Protein AF-A0AAE1W644-F1 (afdb_monomer)

Nearest PDB structures (foldseek):
  6y2q-assembly1_B  TM=5.732E-01  e=1.829E-01  Escherichia coli K-12
  7aex-assembly1_A-2  TM=5.906E-01  e=7.779E-01  Escherichia coli K-12
  6y2s-assembly1_B  TM=5.584E-01  e=8.734E-01  Escherichia coli K-12
  1vz2-assembly1_A  TM=6.081E-01  e=1.651E+00  Sus scrofa
  4i8o-assembly1_A  TM=3.427E-01  e=1.651E+00  Escherichia coli K-12

Secondary structure (DSSP, 8-state):
-TTTTTGGG-HHHHHHHHTHHHH-HHHHTTS--TT--HHHHHHHHHHHHHTT--TT--HHHHHHHHHHHHHHHHHHHHHHHHHHHH-----SS--HHHHHHHHHB-HHHHHHHHHHHHHHHHSEEEEEEEETTEEEEEEE-TT-S--EEEEEETTTTEEEETT-HHHHHSS--HHHHHHHHHTT--S--GGG--GGGBTTTTGGGSSS------------------------------

InterPro domains:
  IPR006564 Zinc finger, PMZ-type [SM00575] (159-186)
  IPR007527 Zinc finger, SWIM-type [PF04434] (152-184)
  IPR007527 Zinc finger, SWIM-type [PS50966] (146-184)
  IPR031052 FHY3/FAR1 family [PTHR31669] (1-216)

Organism: NCBI:txid2727404

Foldseek 3Di:
DCVVVVVPPPPVVVVCVVCCCVQPVLNVLLAADQPDDPVNVVVVVVVLLVVQDDPPDDPVSSVVSVVVSVVVVVVVVVVQLVCQVPDQADQPDDALALVQLSQWFRNVVSVVQSVQQVQLVQKDKDFPQDDPQWTWIWIGTHPDPDIKIWIAHPVVRDIDISVSCCSHNLHDGSNSSNVCVVVVNRYDPPVSRDLCGTSCVCVVVVPPDDDDDDDDDDDDDDDDDDDDDDDDDDDDDD

Structure (mmCIF, N/CA/C/O backbone):
data_AF-A0AAE1W644-F1
#
_entry.id   AF-A0AAE1W644-F1
#
loop_
_atom_site.group_PDB
_atom_site.id
_atom_site.type_symbol
_atom_site.label_atom_id
_atom_site.label_alt_id
_atom_site.label_comp_id
_atom_site.label_asym_id
_atom_site.label_entity_id
_atom_site.label_seq_id
_atom_site.pdbx_PDB_ins_code
_atom_site.Cartn_x
_atom_site.Cartn_y
_atom_site.Cartn_z
_atom_site.occupancy
_atom_site.B_iso_or_equiv
_atom_site.auth_seq_id
_atom_site.auth_comp_id
_atom_site.auth_asym_id
_atom_site.auth_atom_id
_atom_site.pdbx_PDB_model_num
ATOM 1 N N . MET A 1 1 ? -11.459 23.497 -13.809 1.00 77.50 1 MET A N 1
ATOM 2 C CA . MET A 1 1 ? -10.187 24.130 -14.228 1.00 77.50 1 MET A CA 1
ATOM 3 C C . MET A 1 1 ? -10.448 25.039 -15.416 1.00 77.50 1 MET A C 1
ATOM 5 O O . MET A 1 1 ? -10.428 26.235 -15.200 1.00 77.50 1 MET A O 1
ATOM 9 N N . LEU A 1 2 ? -10.781 24.510 -16.598 1.00 84.19 2 LEU A N 1
ATOM 10 C CA . LEU A 1 2 ? -11.099 25.342 -17.769 1.00 84.19 2 LEU A CA 1
ATOM 11 C C . LEU A 1 2 ? -12.253 26.321 -17.505 1.00 84.19 2 LEU A C 1
ATOM 13 O O . LEU A 1 2 ? -12.120 27.498 -17.793 1.00 84.19 2 LEU A O 1
ATOM 17 N N . ASP A 1 3 ? -13.323 25.856 -16.861 1.00 84.81 3 ASP A N 1
ATOM 18 C CA . ASP A 1 3 ? -14.485 26.687 -16.506 1.00 84.81 3 ASP A CA 1
ATOM 19 C C . ASP A 1 3 ? -14.157 27.717 -15.424 1.00 84.81 3 ASP A C 1
ATOM 21 O O . ASP A 1 3 ? -14.553 28.867 -15.516 1.00 84.81 3 ASP A O 1
ATOM 25 N N . LYS A 1 4 ? -13.380 27.307 -14.416 1.00 85.69 4 LYS A N 1
ATOM 26 C CA . LYS A 1 4 ? -13.009 28.150 -13.269 1.00 85.69 4 LYS A CA 1
ATOM 27 C C . LYS A 1 4 ? -12.117 29.333 -13.668 1.00 85.69 4 LYS A C 1
ATOM 29 O O . LYS A 1 4 ? -12.112 30.337 -12.971 1.00 85.69 4 LYS A O 1
ATOM 34 N N . TYR A 1 5 ? -11.331 29.173 -14.730 1.00 87.56 5 TYR A N 1
ATOM 35 C CA . TYR A 1 5 ? -10.387 30.183 -15.213 1.00 87.56 5 TYR A CA 1
ATOM 36 C C . TYR A 1 5 ? -10.771 30.738 -16.592 1.00 87.56 5 TYR A C 1
ATOM 38 O O . TYR A 1 5 ? -9.966 31.431 -17.198 1.00 87.56 5 TYR A O 1
ATOM 46 N N . GLU A 1 6 ? -11.961 30.403 -17.103 1.00 85.75 6 GLU A N 1
ATOM 47 C CA . GLU A 1 6 ? -12.474 30.865 -18.404 1.00 85.75 6 GLU A CA 1
ATOM 48 C C . GLU A 1 6 ? -11.551 30.556 -19.605 1.00 85.75 6 GLU A C 1
ATOM 50 O O . GLU A 1 6 ? -11.587 31.207 -20.643 1.00 85.75 6 GLU A O 1
ATOM 55 N N . LEU A 1 7 ? -10.754 29.486 -19.514 1.00 85.81 7 LEU A N 1
ATOM 56 C CA . LEU A 1 7 ? -9.741 29.104 -20.514 1.00 85.81 7 LEU A CA 1
ATOM 57 C C . LEU A 1 7 ? -10.294 28.217 -21.644 1.00 85.81 7 LEU A C 1
ATOM 59 O O . LEU A 1 7 ? -9.537 27.508 -22.307 1.00 85.81 7 LEU A O 1
ATOM 63 N N . LYS A 1 8 ? -11.616 28.212 -21.857 1.00 79.94 8 LYS A N 1
ATOM 64 C CA . LYS A 1 8 ? -12.286 27.337 -22.840 1.00 79.94 8 LYS A CA 1
ATOM 65 C C . LYS A 1 8 ? -11.948 27.677 -24.294 1.00 79.94 8 LYS A C 1
ATOM 67 O O . LYS A 1 8 ? -12.095 26.821 -25.153 1.00 79.94 8 LYS A O 1
ATOM 72 N N . THR A 1 9 ? -11.492 28.897 -24.566 1.00 85.69 9 THR A N 1
ATOM 73 C CA . THR A 1 9 ? -11.121 29.370 -25.911 1.00 85.69 9 THR A CA 1
ATOM 74 C C . THR A 1 9 ? -9.735 28.910 -26.359 1.00 85.69 9 THR A C 1
ATOM 76 O O . THR A 1 9 ? -9.401 29.022 -27.535 1.00 85.69 9 THR A O 1
ATOM 79 N N . ASN A 1 10 ? -8.910 28.382 -25.450 1.00 89.25 10 ASN A N 1
ATOM 80 C CA . ASN A 1 10 ? -7.583 27.888 -25.791 1.00 89.25 10 ASN A CA 1
ATOM 81 C C . ASN A 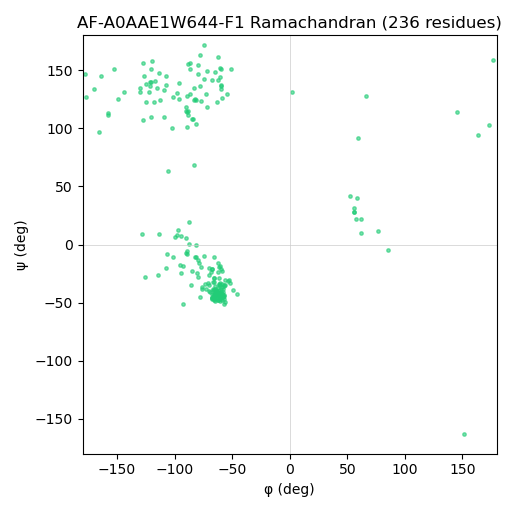1 10 ? -7.649 26.404 -26.187 1.00 89.25 10 ASN A C 1
ATOM 83 O O . ASN A 1 10 ? -7.685 25.521 -25.326 1.00 89.25 10 ASN A O 1
ATOM 87 N N . GLU A 1 11 ? -7.615 26.130 -27.494 1.00 88.88 11 GLU A N 1
ATOM 88 C CA . GLU A 1 11 ? -7.700 24.765 -28.036 1.00 88.88 11 GLU A CA 1
ATOM 89 C C . GLU A 1 11 ? -6.614 23.822 -27.495 1.00 88.88 11 GLU A C 1
ATOM 91 O O . GLU A 1 11 ? -6.859 22.629 -27.295 1.00 88.88 11 GLU A O 1
ATOM 96 N N . TRP A 1 12 ? -5.402 24.329 -27.239 1.00 89.00 12 TRP A N 1
ATOM 97 C CA . TRP A 1 12 ? -4.309 23.515 -26.708 1.00 89.00 12 TRP A CA 1
ATOM 98 C C . TRP A 1 12 ? -4.598 23.064 -25.273 1.00 89.00 12 TRP A C 1
ATOM 100 O O . TRP A 1 12 ? -4.469 21.876 -24.963 1.00 89.00 12 TRP A O 1
ATOM 110 N N . LEU A 1 13 ? -5.053 23.979 -24.411 1.00 87.69 13 LEU A N 1
ATOM 111 C CA . LEU A 1 13 ? -5.455 23.653 -23.040 1.00 87.69 13 LEU A CA 1
ATOM 112 C C . LEU A 1 13 ? -6.661 22.716 -23.016 1.00 87.69 13 LEU A C 1
ATOM 114 O O . LEU A 1 13 ? -6.691 21.781 -22.214 1.00 87.69 13 LEU A O 1
ATOM 118 N N . GLU A 1 14 ? -7.625 22.918 -23.911 1.00 88.25 14 GLU A N 1
ATOM 119 C CA . GLU A 1 14 ? -8.779 22.034 -24.040 1.00 88.25 14 GLU A CA 1
ATOM 120 C C . GLU A 1 14 ? -8.351 20.609 -24.430 1.00 88.25 14 GLU A C 1
ATOM 122 O O . GLU A 1 14 ? -8.742 19.638 -23.774 1.00 88.25 14 GLU A O 1
ATOM 127 N N . ARG A 1 15 ? -7.480 20.464 -25.441 1.00 87.81 15 ARG A N 1
ATOM 128 C CA . ARG A 1 15 ? -6.908 19.167 -25.848 1.00 87.81 15 ARG A CA 1
ATOM 129 C C . ARG A 1 15 ? -6.108 18.514 -24.720 1.00 87.81 15 ARG A C 1
ATOM 131 O O . ARG A 1 15 ? -6.307 17.332 -24.437 1.00 87.81 15 ARG A O 1
ATOM 138 N N . MET A 1 16 ? -5.248 19.267 -24.036 1.00 86.38 16 MET A N 1
ATOM 139 C CA . MET A 1 16 ? -4.467 18.758 -22.902 1.00 86.38 16 MET A CA 1
ATOM 140 C C . MET A 1 16 ? -5.361 18.293 -21.749 1.00 86.38 16 MET A C 1
ATOM 142 O O . MET A 1 16 ? -5.119 17.233 -21.165 1.00 86.38 16 MET A O 1
ATOM 146 N N . PHE A 1 17 ? -6.426 19.040 -21.450 1.00 86.56 17 PHE A N 1
ATOM 147 C CA . PHE A 1 17 ? -7.394 18.692 -20.412 1.00 86.56 17 PHE A CA 1
ATOM 148 C C . PHE A 1 17 ? -8.254 17.477 -20.789 1.00 86.56 17 PHE A C 1
ATOM 150 O O . PHE A 1 17 ? -8.560 16.656 -19.921 1.00 86.56 17 PHE A O 1
ATOM 157 N N . LYS A 1 18 ? -8.601 17.300 -22.072 1.00 87.25 18 LYS A N 1
ATOM 158 C CA . LYS A 1 18 ? -9.247 16.073 -22.577 1.00 87.25 18 LYS A CA 1
ATOM 159 C C . LYS A 1 18 ? -8.367 14.840 -22.355 1.00 87.25 18 LYS A C 1
ATOM 161 O O . LYS A 1 18 ? -8.876 13.779 -22.018 1.00 87.25 18 LYS A O 1
ATOM 166 N N . LEU A 1 19 ? -7.045 14.986 -22.457 1.00 85.69 19 LEU A N 1
ATOM 167 C CA . LEU A 1 19 ? -6.078 13.901 -22.256 1.00 85.69 19 LEU A CA 1
ATOM 168 C C . LEU A 1 19 ? -5.590 13.742 -20.806 1.00 85.69 19 LEU A C 1
ATOM 170 O O . LEU A 1 19 ? -4.707 12.920 -20.568 1.00 85.69 19 LEU A O 1
ATOM 174 N N . LYS A 1 20 ? -6.144 14.486 -19.836 1.00 85.69 20 LYS A N 1
ATOM 175 C CA . LYS A 1 20 ? -5.659 14.525 -18.440 1.00 85.69 20 LYS A CA 1
ATOM 176 C C . LYS A 1 20 ? -5.502 13.157 -17.782 1.00 85.69 20 LYS A C 1
ATOM 178 O O . LYS A 1 20 ? -4.573 12.961 -17.010 1.00 85.69 20 LYS A O 1
ATOM 183 N N . GLU A 1 21 ? -6.349 12.194 -18.127 1.00 80.88 21 GLU A N 1
ATOM 184 C CA . GLU A 1 21 ? -6.296 10.838 -17.571 1.00 80.88 21 GLU A CA 1
ATOM 185 C C . GLU A 1 21 ? -5.054 10.054 -18.012 1.00 80.88 21 GLU A C 1
ATOM 187 O O . GLU A 1 21 ? -4.606 9.159 -17.302 1.00 80.88 21 GLU A O 1
ATOM 192 N N . LYS A 1 22 ? -4.451 10.421 -19.151 1.00 78.25 22 LYS A N 1
ATOM 193 C CA . LYS A 1 22 ? -3.254 9.757 -19.684 1.00 78.25 22 LYS A CA 1
ATOM 194 C C . LYS A 1 22 ? -1.958 10.219 -19.019 1.00 78.25 22 LYS A C 1
ATOM 196 O O . LYS A 1 22 ? -0.975 9.486 -19.059 1.00 78.25 22 LYS A O 1
ATOM 201 N N . TRP A 1 23 ? -1.926 11.424 -18.447 1.00 75.75 23 TRP A N 1
ATOM 202 C CA . TRP A 1 23 ? -0.688 12.031 -17.938 1.00 75.75 23 TRP A CA 1
ATOM 203 C C . TRP A 1 23 ? -0.753 12.469 -16.471 1.00 75.75 23 TRP A C 1
ATOM 205 O O . TRP A 1 23 ? 0.274 12.462 -15.796 1.00 75.75 23 TRP A O 1
ATOM 215 N N . ALA A 1 24 ? -1.927 12.812 -15.932 1.00 78.25 24 ALA A N 1
ATOM 216 C CA . ALA A 1 24 ? -2.058 13.204 -14.533 1.00 78.25 24 ALA A CA 1
ATOM 217 C C . ALA A 1 24 ? -2.342 11.990 -13.637 1.00 78.25 24 ALA A C 1
ATOM 219 O O . ALA A 1 24 ? -3.419 11.394 -13.671 1.00 78.25 24 ALA A O 1
ATOM 220 N N . LEU A 1 25 ? -1.386 11.684 -12.752 1.00 74.50 25 LEU A N 1
ATOM 221 C CA . LEU A 1 25 ? -1.438 10.537 -11.835 1.00 74.50 25 LEU A CA 1
ATOM 222 C C . LEU A 1 25 ? -2.714 10.471 -10.987 1.00 74.50 25 LEU A C 1
ATOM 224 O O . LEU A 1 25 ? -3.162 9.374 -10.675 1.00 74.50 25 LEU A O 1
ATOM 228 N N . VAL A 1 26 ? -3.309 11.616 -10.628 1.00 76.00 26 VAL A N 1
ATOM 229 C CA . VAL A 1 26 ? -4.537 11.687 -9.812 1.00 76.00 26 VAL A CA 1
ATOM 230 C C . VAL A 1 26 ? -5.685 10.891 -10.442 1.00 76.00 26 VAL A C 1
ATOM 232 O O . VAL A 1 26 ? -6.438 10.247 -9.717 1.00 76.00 26 VAL A O 1
ATOM 235 N N . TYR A 1 27 ? -5.774 10.871 -11.773 1.00 77.94 27 TYR A N 1
ATOM 236 C CA . TYR A 1 27 ? -6.798 10.117 -12.496 1.00 77.94 27 TYR A CA 1
ATOM 237 C C . TYR A 1 27 ? -6.407 8.646 -12.721 1.00 77.94 27 TYR A C 1
ATOM 239 O O . TYR A 1 27 ? -7.275 7.791 -12.844 1.00 77.94 27 TYR A O 1
ATOM 247 N N . GLY A 1 28 ? -5.109 8.325 -12.701 1.00 77.44 28 GLY A N 1
ATOM 248 C CA . GLY A 1 28 ? -4.600 6.961 -12.884 1.00 77.44 28 GLY A CA 1
ATOM 249 C C . GLY A 1 28 ? -4.641 6.080 -11.630 1.00 77.44 28 GLY A C 1
ATOM 250 O O . GLY A 1 28 ? -4.453 4.870 -11.738 1.00 77.44 28 GLY A O 1
ATOM 251 N N . ARG A 1 29 ? -4.906 6.638 -10.438 1.00 82.38 29 ARG A N 1
ATOM 252 C CA . ARG A 1 29 ? -4.847 5.882 -9.167 1.00 82.38 29 ARG A CA 1
ATOM 253 C C . ARG A 1 29 ? -5.888 4.769 -9.019 1.00 82.38 29 ARG A C 1
ATOM 255 O O . ARG A 1 29 ? -5.796 3.975 -8.093 1.00 82.38 29 ARG A O 1
ATOM 262 N N . GLN A 1 30 ? -6.870 4.703 -9.911 1.00 83.69 30 GLN A N 1
ATOM 263 C CA . GLN A 1 30 ? -7.841 3.607 -9.945 1.00 83.69 30 GLN A CA 1
ATOM 264 C C . GLN A 1 30 ? -7.274 2.337 -10.599 1.00 83.69 30 GLN A C 1
ATOM 266 O O . GLN A 1 30 ? -7.836 1.259 -10.434 1.00 83.69 30 GLN A O 1
ATOM 271 N N . SER A 1 31 ? -6.161 2.454 -11.330 1.00 84.25 31 SER A N 1
ATOM 272 C CA . SER A 1 31 ? -5.487 1.331 -11.978 1.00 84.25 31 SER A CA 1
ATOM 273 C C . SER A 1 31 ? -4.345 0.805 -11.119 1.00 84.25 31 SER A C 1
ATOM 275 O O . SER A 1 31 ? -3.567 1.577 -10.560 1.00 84.25 31 SER A O 1
ATOM 277 N N . PHE A 1 32 ? -4.203 -0.518 -11.061 1.00 86.94 32 PHE A N 1
ATOM 278 C CA . PHE A 1 32 ? -3.099 -1.155 -10.352 1.00 86.94 32 PHE A CA 1
ATOM 279 C C . PHE A 1 32 ? -1.773 -0.966 -11.102 1.00 86.94 32 PHE A C 1
ATOM 281 O O . PHE A 1 32 ? -1.595 -1.480 -12.206 1.00 86.94 32 PHE A O 1
ATOM 288 N N . CYS A 1 33 ? -0.818 -0.299 -10.455 1.00 82.31 33 CYS A N 1
ATOM 289 C CA . CYS A 1 33 ? 0.520 -0.009 -10.975 1.00 82.31 33 CYS A CA 1
ATOM 290 C C . CYS A 1 33 ? 1.650 -0.416 -10.015 1.00 82.31 33 CYS A C 1
ATOM 292 O O . CYS A 1 33 ? 2.803 -0.081 -10.271 1.00 82.31 33 CYS A O 1
ATOM 294 N N . ALA A 1 34 ? 1.357 -1.138 -8.925 1.00 85.12 34 ALA A N 1
ATOM 295 C CA . ALA A 1 34 ? 2.350 -1.543 -7.920 1.00 85.12 34 ALA A CA 1
ATOM 296 C C . ALA A 1 34 ? 3.190 -0.364 -7.384 1.00 85.12 34 ALA A C 1
ATOM 298 O O . ALA A 1 34 ? 4.405 -0.467 -7.243 1.00 85.12 34 ALA A O 1
ATOM 299 N N . ASP A 1 35 ? 2.524 0.767 -7.137 1.00 81.50 35 ASP A N 1
ATOM 300 C CA . ASP A 1 35 ? 3.125 2.035 -6.695 1.00 81.50 35 ASP A CA 1
ATOM 301 C C . ASP A 1 35 ? 4.131 2.662 -7.687 1.00 81.50 35 ASP A C 1
ATOM 303 O O . ASP A 1 35 ? 4.797 3.644 -7.371 1.00 81.50 35 ASP A O 1
ATOM 307 N N . MET A 1 36 ? 4.227 2.140 -8.917 1.00 76.81 36 MET A N 1
ATOM 308 C CA . MET A 1 36 ? 5.061 2.725 -9.967 1.00 76.81 36 MET A CA 1
ATOM 309 C C . MET A 1 36 ? 4.336 3.888 -10.642 1.00 76.81 36 MET A C 1
ATOM 311 O O . MET A 1 36 ? 3.258 3.722 -11.216 1.00 76.81 36 MET A O 1
ATOM 315 N N . THR A 1 37 ? 4.963 5.063 -10.649 1.00 67.38 37 THR A N 1
ATOM 316 C CA . THR A 1 37 ? 4.525 6.178 -11.501 1.00 67.38 37 THR A CA 1
ATOM 317 C C . THR A 1 37 ? 5.007 5.991 -12.947 1.00 67.38 37 THR A C 1
ATOM 319 O O . THR A 1 37 ? 5.989 5.288 -13.210 1.00 67.38 37 THR A O 1
ATOM 322 N N . THR A 1 38 ? 4.295 6.588 -13.910 1.00 64.81 38 THR A N 1
ATOM 323 C CA . THR A 1 38 ? 4.503 6.365 -15.355 1.00 64.81 38 THR A CA 1
ATOM 324 C C . THR A 1 38 ? 5.929 6.680 -15.822 1.00 64.81 38 THR A C 1
ATOM 326 O O . THR A 1 38 ? 6.458 5.945 -16.652 1.00 64.81 38 THR A O 1
ATOM 329 N N . THR A 1 39 ? 6.586 7.700 -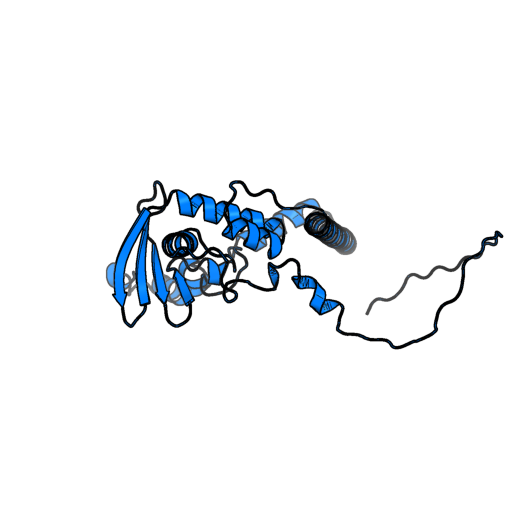15.261 1.00 66.75 39 THR A N 1
ATOM 330 C CA . THR A 1 39 ? 7.967 8.084 -15.617 1.00 66.75 39 THR A CA 1
ATOM 331 C C . THR A 1 39 ? 9.027 7.306 -14.834 1.00 66.75 39 THR A C 1
ATOM 333 O O . THR A 1 39 ? 10.053 6.919 -15.398 1.00 66.75 39 THR A O 1
ATOM 336 N N . GLN A 1 40 ? 8.756 6.970 -13.569 1.00 64.69 40 GLN A N 1
ATOM 337 C CA . GLN A 1 40 ? 9.690 6.242 -12.703 1.00 64.69 40 GLN A CA 1
ATOM 338 C C . GLN A 1 40 ? 10.052 4.862 -13.264 1.00 64.69 40 GLN A C 1
ATOM 340 O O . GLN A 1 40 ? 11.188 4.410 -13.113 1.00 64.69 40 GLN A O 1
ATOM 345 N N . ARG A 1 41 ? 9.120 4.194 -13.958 1.00 67.12 41 ARG A N 1
ATOM 346 C CA . ARG A 1 41 ? 9.383 2.893 -14.586 1.00 67.12 41 ARG A CA 1
ATOM 347 C C . ARG A 1 41 ? 10.429 2.992 -15.702 1.00 67.12 41 ARG A C 1
ATOM 349 O O . ARG A 1 41 ? 11.362 2.188 -15.720 1.00 67.12 41 ARG A O 1
ATOM 356 N N . SER A 1 42 ? 10.293 3.954 -16.618 1.00 73.38 42 SER A N 1
ATOM 357 C CA . SER A 1 42 ? 11.269 4.156 -17.697 1.00 73.38 42 SER A CA 1
ATOM 358 C C . SER A 1 42 ? 12.591 4.699 -17.170 1.00 73.38 42 SER A C 1
ATOM 360 O O . SER A 1 42 ? 13.641 4.239 -17.596 1.00 73.38 42 SER A O 1
ATOM 362 N N . GLU A 1 43 ? 12.567 5.618 -16.206 1.00 78.94 43 GLU A N 1
ATOM 363 C CA . GLU A 1 43 ? 13.781 6.192 -15.617 1.00 78.94 43 GLU A CA 1
ATOM 364 C C . GLU A 1 43 ? 14.594 5.148 -14.850 1.00 78.94 43 GLU A C 1
ATOM 366 O O . GLU A 1 43 ? 15.799 5.031 -15.068 1.00 78.94 43 GLU A O 1
ATOM 371 N N . SER A 1 44 ? 13.938 4.338 -14.012 1.00 79.69 44 SER A N 1
ATOM 372 C CA . SER A 1 44 ? 14.582 3.251 -13.269 1.00 79.69 44 SER A CA 1
ATOM 373 C C . SER A 1 44 ? 15.164 2.198 -14.210 1.00 79.69 44 SER A C 1
ATOM 375 O O . SER A 1 44 ? 16.320 1.799 -14.054 1.00 79.69 44 SER A O 1
ATOM 377 N N . MET A 1 45 ? 14.398 1.779 -15.223 1.00 77.38 45 MET A N 1
ATOM 378 C CA . MET A 1 45 ? 14.880 0.790 -16.185 1.00 77.38 45 MET A CA 1
ATOM 379 C C . MET A 1 45 ? 16.039 1.338 -17.019 1.00 77.38 45 MET A C 1
ATOM 381 O O . MET A 1 45 ? 17.045 0.654 -17.182 1.00 77.38 45 MET A O 1
ATOM 385 N N . ASN A 1 46 ? 15.946 2.587 -17.477 1.00 82.00 46 ASN A N 1
ATOM 386 C CA . ASN A 1 46 ? 17.015 3.239 -18.227 1.00 82.00 46 ASN A CA 1
ATOM 387 C C . ASN A 1 46 ? 18.277 3.414 -17.378 1.00 82.00 46 ASN A C 1
ATOM 389 O O . ASN A 1 46 ? 19.376 3.200 -17.877 1.00 82.00 46 ASN A O 1
ATOM 393 N N . SER A 1 47 ? 18.139 3.764 -16.097 1.00 84.75 47 SER A N 1
ATOM 394 C CA . SER A 1 47 ? 19.252 3.831 -15.140 1.00 84.75 47 SER A CA 1
ATOM 395 C C . SER A 1 47 ? 19.984 2.490 -15.039 1.00 84.75 47 SER A C 1
ATOM 397 O O . SER A 1 47 ? 21.211 2.439 -15.139 1.00 84.75 47 SER A O 1
ATOM 399 N N . VAL A 1 48 ? 19.234 1.393 -14.913 1.00 84.25 48 VAL A N 1
ATOM 400 C CA . VAL A 1 48 ? 19.809 0.048 -14.827 1.00 84.25 48 VAL A CA 1
ATOM 401 C C . VAL A 1 48 ? 20.461 -0.334 -16.154 1.00 84.25 48 VAL A C 1
ATOM 403 O O . VAL A 1 48 ? 21.609 -0.760 -16.152 1.00 84.25 48 VAL A O 1
ATOM 406 N N . LEU A 1 49 ? 19.783 -0.121 -17.285 1.00 84.94 49 LEU A N 1
ATOM 407 C CA . LEU A 1 49 ? 20.302 -0.438 -18.620 1.00 84.94 49 LEU A CA 1
ATOM 408 C C . LEU A 1 49 ? 21.602 0.310 -18.935 1.00 84.94 49 LEU A C 1
ATOM 410 O O . LEU A 1 49 ? 22.542 -0.297 -19.442 1.00 84.94 49 LEU A O 1
ATOM 414 N N . LYS A 1 50 ? 21.703 1.593 -18.566 1.00 86.38 50 LYS A N 1
ATOM 415 C CA . LYS A 1 50 ? 22.912 2.413 -18.763 1.00 86.38 50 LYS A CA 1
ATOM 416 C C . LYS A 1 50 ? 24.156 1.860 -18.056 1.00 86.38 50 LYS A C 1
ATOM 418 O O . LYS A 1 50 ? 25.264 2.197 -18.452 1.00 86.38 50 LYS A O 1
ATOM 423 N N . ARG A 1 51 ? 24.005 1.006 -17.034 1.00 86.56 51 ARG A N 1
ATOM 424 C CA . ARG A 1 51 ? 25.139 0.334 -16.368 1.00 86.56 51 ARG A CA 1
ATOM 425 C C . ARG A 1 51 ? 25.708 -0.836 -17.175 1.00 86.56 51 ARG A C 1
ATOM 427 O O . ARG A 1 51 ? 26.819 -1.272 -16.897 1.00 86.56 51 ARG A O 1
ATOM 434 N N . TYR A 1 52 ? 24.941 -1.368 -18.125 1.00 82.62 52 TYR A N 1
ATOM 435 C CA . TYR A 1 52 ? 25.286 -2.568 -18.895 1.00 82.62 52 TYR A CA 1
ATOM 436 C C . TYR A 1 52 ? 25.499 -2.261 -20.378 1.00 82.62 52 TYR A C 1
ATOM 438 O O . TYR A 1 52 ? 26.247 -2.969 -21.045 1.00 82.62 52 TYR A O 1
ATOM 446 N N . VAL A 1 53 ? 24.866 -1.207 -20.891 1.00 85.12 53 VAL A N 1
ATOM 447 C CA . VAL A 1 53 ? 24.864 -0.855 -22.309 1.00 85.12 53 VAL A CA 1
ATOM 448 C C . VAL A 1 53 ? 25.566 0.483 -22.529 1.00 85.12 53 VAL A C 1
ATOM 450 O O . VAL A 1 53 ? 25.306 1.458 -21.829 1.00 85.12 53 VAL A O 1
ATOM 453 N N . SER A 1 54 ? 26.427 0.528 -23.544 1.00 85.62 54 SER A N 1
ATOM 454 C CA . SER A 1 54 ? 27.113 1.723 -24.029 1.00 85.62 54 SER A CA 1
ATOM 455 C C . SER A 1 54 ? 26.755 1.966 -25.491 1.00 85.62 54 SER A C 1
ATOM 457 O O . SER A 1 54 ? 26.540 1.017 -26.241 1.00 85.62 54 SER A O 1
ATOM 459 N N . TYR A 1 55 ? 26.768 3.230 -25.922 1.00 83.44 55 TYR A N 1
ATOM 460 C CA . TYR A 1 55 ? 26.587 3.598 -27.333 1.00 83.44 55 TYR A CA 1
ATOM 461 C C . TYR A 1 55 ? 27.690 3.036 -28.246 1.00 83.44 55 TYR A C 1
ATOM 463 O O . TYR A 1 55 ? 27.538 3.027 -29.461 1.00 83.44 55 TYR A O 1
ATOM 471 N N . LYS A 1 56 ? 28.808 2.584 -27.661 1.00 85.56 56 LYS A N 1
ATOM 472 C CA . LYS A 1 56 ? 29.929 1.960 -28.375 1.00 85.56 56 LYS A CA 1
ATOM 473 C C . LYS A 1 56 ? 29.708 0.473 -28.675 1.00 85.56 56 LYS A C 1
ATOM 475 O O . LYS A 1 56 ? 30.512 -0.109 -29.393 1.00 85.56 56 LYS A O 1
ATOM 480 N N . HIS A 1 57 ? 28.681 -0.153 -28.097 1.00 87.44 57 HIS A N 1
ATOM 481 C CA . HIS A 1 57 ? 28.400 -1.568 -28.326 1.00 87.44 57 HIS A CA 1
ATOM 482 C C . HIS A 1 57 ? 27.721 -1.772 -29.679 1.00 87.44 57 HIS A C 1
ATOM 484 O O . HIS A 1 57 ? 26.779 -1.057 -30.022 1.00 87.44 57 HIS A O 1
ATOM 490 N N . ASN A 1 58 ? 28.161 -2.784 -30.425 1.00 91.25 58 ASN A N 1
ATOM 491 C CA . ASN A 1 58 ? 27.394 -3.270 -31.569 1.00 91.25 58 ASN A CA 1
ATOM 492 C C . ASN A 1 58 ? 26.171 -4.083 -31.101 1.00 91.25 58 ASN A C 1
ATOM 494 O O . ASN A 1 58 ? 26.022 -4.398 -29.917 1.00 91.25 58 ASN A O 1
ATOM 498 N N . LEU A 1 59 ? 25.287 -4.435 -32.036 1.00 90.00 59 LEU A N 1
ATOM 499 C CA . LEU A 1 59 ? 24.029 -5.110 -31.710 1.00 90.00 59 LEU A CA 1
ATOM 500 C C . LEU A 1 59 ? 24.235 -6.462 -31.001 1.00 90.00 59 LEU A C 1
ATOM 502 O O . LEU A 1 59 ? 23.506 -6.779 -30.065 1.00 90.00 59 LEU A O 1
ATOM 506 N N . LEU A 1 60 ? 25.250 -7.236 -31.389 1.00 91.50 60 LEU A N 1
ATOM 507 C CA . LEU A 1 60 ? 25.546 -8.524 -30.755 1.00 91.50 60 LEU A CA 1
ATOM 508 C C . LEU A 1 60 ? 26.026 -8.339 -29.305 1.00 91.50 60 LEU A C 1
ATOM 510 O O . LEU A 1 60 ? 25.548 -9.007 -28.391 1.00 91.50 60 LEU A O 1
ATOM 514 N N . GLN A 1 61 ? 26.928 -7.382 -29.077 1.00 89.94 61 GLN A N 1
ATOM 515 C CA . GLN A 1 61 ? 27.400 -7.019 -27.737 1.00 89.94 61 GLN A CA 1
ATOM 516 C C . GLN A 1 61 ? 26.261 -6.494 -26.856 1.00 89.94 61 GLN A C 1
ATOM 518 O O . GLN A 1 61 ? 26.216 -6.797 -25.664 1.00 89.94 61 GLN A O 1
ATOM 523 N N . PHE A 1 62 ? 25.323 -5.737 -27.435 1.00 90.44 62 PHE A N 1
ATOM 524 C CA . PHE A 1 62 ? 24.120 -5.299 -26.733 1.00 90.44 62 PHE A CA 1
ATOM 525 C C . PHE A 1 62 ? 23.328 -6.490 -26.187 1.00 90.44 62 PHE A C 1
ATOM 527 O O . PHE A 1 62 ? 23.035 -6.499 -24.992 1.00 90.44 62 PHE A O 1
ATOM 534 N N . PHE A 1 63 ? 23.030 -7.496 -27.017 1.00 91.62 63 PHE A N 1
ATOM 535 C CA . PHE A 1 63 ? 22.267 -8.668 -26.578 1.00 91.62 63 PHE A CA 1
ATOM 536 C C . PHE A 1 63 ? 22.986 -9.442 -25.471 1.00 91.62 63 PHE A C 1
ATOM 538 O O . PHE A 1 63 ? 22.379 -9.707 -24.440 1.00 91.62 63 PHE A O 1
ATOM 545 N N . HIS A 1 64 ? 24.298 -9.668 -25.589 1.00 91.50 64 HIS A N 1
ATOM 546 C CA . HIS A 1 64 ? 25.066 -10.309 -24.515 1.00 91.50 64 HIS A CA 1
ATOM 547 C C . HIS A 1 64 ? 25.006 -9.544 -23.182 1.00 91.50 64 HIS A C 1
ATOM 549 O O . HIS A 1 64 ? 24.862 -10.139 -22.112 1.00 91.50 64 HIS A O 1
ATOM 555 N N . HIS A 1 65 ? 25.112 -8.213 -23.214 1.00 90.25 65 HIS A N 1
ATOM 556 C CA . HIS A 1 65 ? 25.003 -7.400 -22.001 1.00 90.25 65 HIS A CA 1
ATOM 557 C C . HIS A 1 65 ? 23.579 -7.346 -21.446 1.00 90.25 65 HIS A C 1
ATOM 559 O O . HIS A 1 65 ? 23.407 -7.267 -20.225 1.00 90.25 65 HIS A O 1
ATOM 565 N N . PHE A 1 66 ? 22.581 -7.389 -22.325 1.00 89.12 66 PHE A N 1
ATOM 566 C CA . PHE A 1 66 ? 21.178 -7.441 -21.953 1.00 89.12 66 PHE A CA 1
ATOM 567 C C . PHE A 1 66 ? 20.831 -8.771 -21.276 1.00 89.12 66 PHE A C 1
ATOM 569 O O . PHE A 1 66 ? 20.258 -8.749 -20.190 1.00 89.12 66 PHE A O 1
ATOM 576 N N . ASP A 1 67 ? 21.262 -9.906 -21.828 1.00 91.38 67 ASP A N 1
ATOM 577 C CA . ASP A 1 67 ? 21.066 -11.228 -21.220 1.00 91.38 67 ASP A CA 1
ATOM 578 C C . ASP A 1 67 ? 21.696 -11.293 -19.827 1.00 91.38 67 ASP A C 1
ATOM 580 O O . ASP A 1 67 ? 21.033 -11.653 -18.853 1.00 91.38 67 ASP A O 1
ATOM 584 N N . ARG A 1 68 ? 22.931 -10.791 -19.683 1.00 90.81 68 ARG A N 1
ATOM 585 C CA . ARG A 1 68 ? 23.593 -10.678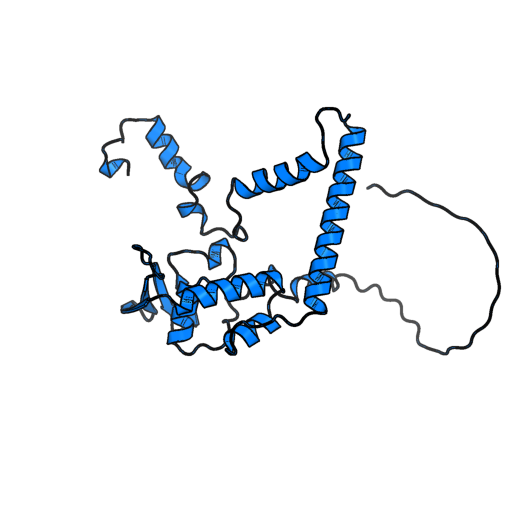 -18.374 1.00 90.81 68 ARG A CA 1
ATOM 586 C C . ARG A 1 68 ? 22.792 -9.834 -17.376 1.00 90.81 68 ARG A C 1
ATOM 588 O O . ARG A 1 68 ? 22.760 -10.145 -16.187 1.00 90.81 68 ARG A O 1
ATOM 595 N N . LEU A 1 69 ? 22.158 -8.751 -17.830 1.00 90.88 69 LEU A N 1
ATOM 596 C CA . LEU A 1 69 ? 21.280 -7.929 -16.993 1.00 90.88 69 LEU A CA 1
ATOM 597 C C . LEU A 1 69 ? 20.023 -8.699 -16.566 1.00 90.88 69 LEU A C 1
ATOM 599 O O . LEU A 1 69 ? 19.588 -8.559 -15.420 1.00 90.88 69 LEU A O 1
ATOM 603 N N . ILE A 1 70 ? 19.439 -9.502 -17.457 1.00 90.31 70 ILE A N 1
ATOM 604 C CA . ILE A 1 70 ? 18.279 -10.342 -17.143 1.00 90.31 70 ILE A CA 1
ATOM 605 C C . ILE A 1 70 ? 18.650 -11.416 -16.118 1.00 90.31 70 ILE A C 1
ATOM 607 O O . ILE A 1 70 ? 17.914 -11.600 -15.144 1.00 90.31 70 ILE A O 1
ATOM 611 N N . ASP A 1 71 ? 19.794 -12.073 -16.278 1.00 92.94 71 ASP A N 1
ATOM 612 C CA . ASP A 1 71 ? 20.255 -13.102 -15.346 1.00 92.94 71 ASP A CA 1
ATOM 613 C C . ASP A 1 71 ? 20.576 -12.527 -13.966 1.00 92.94 71 ASP A C 1
ATOM 615 O O . ASP A 1 71 ? 20.113 -13.063 -12.958 1.00 92.94 71 ASP A O 1
ATOM 619 N N . GLU A 1 72 ? 21.236 -11.368 -13.899 1.00 91.44 72 GLU A N 1
ATOM 620 C CA . GLU A 1 72 ? 21.447 -10.658 -12.634 1.00 91.44 72 GLU A CA 1
ATOM 621 C C . GLU A 1 72 ? 20.107 -10.318 -11.957 1.00 91.44 72 GLU A C 1
ATOM 623 O O . GLU A 1 72 ? 19.930 -10.521 -10.756 1.00 91.44 72 GLU A O 1
ATOM 628 N N . ARG A 1 73 ? 19.104 -9.853 -12.716 1.00 89.25 73 ARG A N 1
ATOM 629 C CA . ARG A 1 73 ? 17.760 -9.575 -12.177 1.00 89.25 73 ARG A CA 1
ATOM 630 C C . ARG A 1 73 ? 17.085 -10.832 -11.631 1.00 89.25 73 ARG A C 1
ATOM 632 O O . ARG A 1 73 ? 16.467 -10.770 -10.564 1.00 89.25 73 ARG A O 1
ATOM 639 N N . ARG A 1 74 ? 17.183 -11.956 -12.345 1.00 91.44 74 ARG A N 1
ATOM 640 C CA . ARG A 1 74 ? 16.654 -13.255 -11.899 1.00 91.44 74 ARG A CA 1
ATOM 641 C C . ARG A 1 74 ? 17.354 -13.717 -10.624 1.00 91.44 74 ARG A C 1
ATOM 643 O O . ARG A 1 74 ? 16.672 -14.127 -9.686 1.00 91.44 74 ARG A O 1
ATOM 650 N N . TYR A 1 75 ? 18.674 -13.574 -10.557 1.00 91.44 75 TYR A N 1
ATOM 651 C CA . TYR A 1 75 ? 19.470 -13.909 -9.382 1.00 91.44 75 TYR A CA 1
ATOM 652 C C . TYR A 1 75 ? 19.091 -13.058 -8.161 1.00 91.44 75 TYR A C 1
ATOM 654 O O . TYR A 1 75 ? 18.812 -13.601 -7.092 1.00 91.44 75 TYR A O 1
ATOM 662 N N . GLN A 1 76 ? 18.973 -11.734 -8.314 1.00 89.94 76 GLN A N 1
ATOM 663 C CA . GLN A 1 76 ? 18.543 -10.852 -7.221 1.00 89.94 76 GLN A CA 1
ATOM 664 C C . GLN A 1 76 ? 17.130 -11.184 -6.731 1.00 89.94 76 GLN A C 1
ATOM 666 O O . GLN A 1 76 ? 16.878 -11.199 -5.525 1.00 89.94 76 GLN A O 1
ATOM 671 N N . LYS A 1 77 ? 16.216 -11.512 -7.652 1.00 86.19 77 LYS A N 1
ATOM 672 C CA . LYS A 1 77 ? 14.876 -11.985 -7.298 1.00 86.19 77 LYS A CA 1
ATOM 673 C C . LYS A 1 77 ? 14.938 -13.276 -6.479 1.00 86.19 77 LYS A C 1
ATOM 675 O O . LYS A 1 77 ? 14.313 -13.341 -5.425 1.00 86.19 77 LYS A O 1
ATOM 680 N N . LEU A 1 78 ? 15.710 -14.268 -6.927 1.00 87.44 78 LEU A N 1
ATOM 681 C CA . LEU A 1 78 ? 15.893 -15.529 -6.205 1.00 87.44 78 LEU A CA 1
ATOM 682 C C . LEU A 1 78 ? 16.447 -15.289 -4.795 1.00 87.44 78 LEU A C 1
ATOM 684 O O . LEU A 1 78 ? 15.923 -15.831 -3.826 1.00 87.44 78 LEU A O 1
ATOM 688 N N . LYS A 1 79 ? 17.453 -14.419 -4.663 1.00 89.75 79 LYS A N 1
ATOM 689 C CA . LYS A 1 79 ? 18.020 -14.028 -3.368 1.00 89.75 79 LYS A CA 1
ATOM 690 C C . LYS A 1 79 ? 16.971 -13.398 -2.446 1.00 89.75 79 LYS A C 1
ATOM 692 O O . LYS A 1 79 ? 16.919 -13.737 -1.265 1.00 89.75 79 LYS A O 1
ATOM 697 N N . ALA A 1 80 ? 16.124 -12.506 -2.960 1.00 86.56 80 ALA A N 1
ATOM 698 C CA . ALA A 1 80 ? 15.041 -11.892 -2.188 1.00 86.56 80 ALA A CA 1
ATOM 699 C C . ALA A 1 80 ? 13.968 -12.913 -1.756 1.00 86.56 80 ALA A C 1
ATOM 701 O O . ALA A 1 80 ? 13.487 -12.873 -0.618 1.00 86.56 80 ALA A O 1
ATOM 702 N N . ASP A 1 81 ? 13.634 -13.863 -2.632 1.00 84.62 81 ASP A N 1
ATOM 703 C CA . ASP A 1 81 ? 12.694 -14.943 -2.326 1.00 84.62 81 ASP A CA 1
ATOM 704 C C . ASP A 1 81 ? 13.245 -15.860 -1.221 1.00 84.62 81 ASP A C 1
ATOM 706 O O . ASP A 1 81 ? 12.546 -16.129 -0.244 1.00 84.62 81 ASP A O 1
ATOM 710 N N . LEU A 1 82 ? 14.521 -16.259 -1.310 1.00 84.50 82 LEU A N 1
ATOM 711 C CA . LEU A 1 82 ? 15.192 -17.047 -0.271 1.00 84.50 82 LEU A CA 1
ATOM 712 C C . LEU A 1 82 ? 15.182 -16.323 1.079 1.00 84.50 82 LEU A C 1
ATOM 714 O O . LEU A 1 82 ? 14.825 -16.916 2.096 1.00 84.50 82 LEU A O 1
ATOM 718 N N . ARG A 1 83 ? 15.489 -15.020 1.100 1.00 85.19 83 ARG A N 1
ATOM 719 C CA . ARG A 1 83 ? 15.385 -14.214 2.328 1.00 85.19 83 ARG A CA 1
ATOM 720 C C . ARG A 1 83 ? 13.971 -14.234 2.903 1.00 85.19 83 ARG A C 1
ATOM 722 O O . ARG A 1 83 ? 13.808 -14.372 4.105 1.00 85.19 83 ARG A O 1
ATOM 729 N N . THR A 1 84 ? 12.948 -14.151 2.060 1.00 82.62 84 THR A N 1
ATOM 730 C CA . THR A 1 84 ? 11.547 -14.208 2.507 1.00 82.62 84 THR A CA 1
ATOM 731 C C . THR A 1 84 ? 11.171 -15.572 3.104 1.00 82.62 84 THR A C 1
ATOM 733 O O . THR A 1 84 ? 10.340 -15.627 4.011 1.00 82.62 84 THR A O 1
ATOM 736 N N . CYS A 1 85 ? 11.761 -16.666 2.613 1.00 79.56 85 CYS A N 1
ATOM 737 C CA . CYS A 1 85 ? 11.537 -18.017 3.137 1.00 79.56 85 CYS A CA 1
ATOM 738 C C . CYS A 1 85 ? 12.265 -18.277 4.460 1.00 79.56 85 CYS A C 1
ATOM 740 O O . CYS A 1 85 ? 11.712 -18.944 5.330 1.00 79.56 85 CYS A O 1
ATOM 742 N N . HIS A 1 86 ? 13.490 -17.767 4.604 1.00 77.06 86 HIS A N 1
ATOM 743 C CA . HIS A 1 86 ? 14.369 -18.091 5.731 1.00 77.06 86 HIS A CA 1
ATOM 744 C C . HIS A 1 86 ? 14.416 -17.019 6.825 1.00 77.06 86 HIS A C 1
ATOM 746 O O . HIS A 1 86 ? 14.970 -17.265 7.892 1.00 77.06 86 HIS A O 1
ATOM 752 N N . SER A 1 87 ? 13.868 -15.827 6.585 1.00 82.56 87 SER A N 1
ATOM 753 C CA . SER A 1 87 ? 13.823 -14.748 7.573 1.00 82.56 87 SER A CA 1
ATOM 754 C C . SER A 1 87 ? 12.403 -14.513 8.075 1.00 82.56 87 SER A C 1
ATOM 756 O O . SER A 1 87 ? 11.458 -14.365 7.297 1.00 82.56 87 SER A O 1
ATOM 758 N N . THR A 1 88 ? 12.268 -14.403 9.392 1.00 77.94 88 THR A N 1
ATOM 759 C CA . THR A 1 88 ? 11.055 -13.879 10.018 1.00 77.94 88 THR A CA 1
ATOM 760 C C . THR A 1 88 ? 11.140 -12.352 10.015 1.00 77.94 88 THR A C 1
ATOM 762 O O . THR A 1 88 ? 12.132 -11.816 10.514 1.00 77.94 88 THR A O 1
ATOM 765 N N . PRO A 1 89 ? 10.152 -11.632 9.452 1.00 84.19 89 PRO A N 1
ATOM 766 C CA . PRO A 1 89 ? 10.151 -10.177 9.493 1.00 84.19 89 PRO A CA 1
ATOM 767 C C . PRO A 1 89 ? 10.147 -9.666 10.937 1.00 84.19 89 PRO A C 1
ATOM 769 O O . PRO A 1 89 ? 9.424 -10.195 11.783 1.00 84.19 89 PRO A O 1
ATOM 772 N N . VAL A 1 90 ? 10.945 -8.636 11.216 1.00 85.88 90 VAL A N 1
ATOM 773 C CA . VAL A 1 90 ? 11.015 -8.026 12.548 1.00 85.88 90 VAL A CA 1
ATOM 774 C C . VAL A 1 90 ? 9.961 -6.930 12.627 1.00 85.88 90 VAL A C 1
ATOM 776 O O . VAL A 1 90 ? 10.063 -5.900 11.963 1.00 85.88 90 VAL A O 1
ATOM 779 N N . ALA A 1 91 ? 8.934 -7.157 13.443 1.00 86.44 91 ALA A N 1
ATOM 780 C CA . ALA A 1 91 ? 7.933 -6.141 13.719 1.00 86.44 91 ALA A CA 1
ATOM 781 C C . ALA A 1 91 ? 8.525 -5.056 14.627 1.00 86.44 91 ALA A C 1
ATOM 783 O O . ALA A 1 91 ? 9.084 -5.340 15.682 1.00 86.44 91 ALA A O 1
ATOM 784 N N . SER A 1 92 ? 8.353 -3.803 14.223 1.00 85.12 92 SER A N 1
ATOM 785 C CA . SER A 1 92 ? 8.798 -2.621 14.965 1.00 85.12 92 SER A CA 1
ATOM 786 C C . SER A 1 92 ? 8.035 -2.400 16.275 1.00 85.12 92 SER A C 1
ATOM 788 O O . SER A 1 92 ? 8.546 -1.733 17.168 1.00 85.12 92 SER A O 1
ATOM 790 N N . PHE A 1 93 ? 6.833 -2.965 16.410 1.00 86.81 93 PHE A N 1
ATOM 791 C CA . PHE A 1 93 ? 6.067 -3.000 17.654 1.00 86.81 93 PHE A CA 1
ATOM 792 C C . PHE A 1 93 ? 5.134 -4.228 17.686 1.00 86.81 93 PHE A C 1
ATOM 794 O O . PHE A 1 93 ? 4.708 -4.708 16.629 1.00 86.81 93 PHE A O 1
ATOM 801 N N . PRO A 1 94 ? 4.811 -4.773 18.875 1.00 87.06 94 PRO A N 1
ATOM 802 C CA . PRO A 1 94 ? 4.127 -6.059 19.010 1.00 87.06 94 PRO A CA 1
ATOM 803 C C . PRO A 1 94 ? 2.601 -5.935 18.855 1.00 87.06 94 PRO A C 1
ATOM 805 O O . PRO A 1 94 ? 1.856 -6.138 19.808 1.00 87.06 94 PRO A O 1
ATOM 808 N N . VAL A 1 95 ? 2.118 -5.625 17.648 1.00 92.50 95 VAL A N 1
ATOM 809 C CA . VAL A 1 95 ? 0.673 -5.591 17.341 1.00 92.50 95 VAL A CA 1
ATOM 810 C C . VAL A 1 95 ? 0.232 -6.758 16.466 1.00 92.50 95 VAL A C 1
ATOM 812 O O . VAL A 1 95 ? 0.939 -7.189 15.553 1.00 92.50 95 VAL A O 1
ATOM 815 N N . GLU A 1 96 ? -0.987 -7.237 16.708 1.00 94.62 96 GLU A N 1
ATOM 816 C CA . GLU A 1 96 ? -1.563 -8.406 16.031 1.00 94.62 96 GLU A CA 1
ATOM 817 C C . GLU A 1 96 ? -1.652 -8.246 14.507 1.00 94.62 96 GLU A C 1
ATOM 819 O O . GLU A 1 96 ? -1.357 -9.183 13.764 1.00 94.62 96 GLU A O 1
ATOM 824 N N . ILE A 1 97 ? -1.948 -7.039 14.015 1.00 95.62 97 ILE A N 1
ATOM 825 C CA . ILE A 1 97 ? -2.039 -6.804 12.569 1.00 95.62 97 ILE A CA 1
ATOM 826 C C . ILE A 1 97 ? -0.683 -6.941 11.867 1.00 95.62 97 ILE A C 1
ATOM 828 O O . ILE A 1 97 ? -0.637 -7.421 10.734 1.00 95.62 97 ILE A O 1
ATOM 832 N N . LEU A 1 98 ? 0.427 -6.604 12.539 1.00 95.44 98 LEU A N 1
ATOM 833 C CA . LEU A 1 98 ? 1.775 -6.848 12.016 1.00 95.44 98 LEU A CA 1
ATOM 834 C C . LEU A 1 98 ? 2.125 -8.333 12.056 1.00 95.44 98 LEU A C 1
ATOM 836 O O . LEU A 1 98 ? 2.709 -8.830 11.097 1.00 95.44 98 LEU A O 1
ATOM 840 N N . LYS A 1 99 ? 1.720 -9.066 13.103 1.00 94.12 99 LYS A N 1
ATOM 841 C CA . LYS A 1 99 ? 1.885 -10.530 13.140 1.00 94.12 99 LYS A CA 1
ATOM 842 C C . LYS A 1 99 ? 1.163 -11.192 11.965 1.00 94.12 99 LYS A C 1
ATOM 844 O O . LYS A 1 99 ? 1.733 -12.051 11.292 1.00 94.12 99 LYS A O 1
ATOM 849 N N . HIS A 1 100 ? -0.060 -10.749 11.670 1.00 95.50 100 HIS A N 1
ATOM 850 C CA . HIS A 1 100 ? -0.806 -11.219 10.505 1.00 95.50 100 HIS A CA 1
ATOM 851 C C . HIS A 1 100 ? -0.139 -10.812 9.182 1.00 95.50 100 HIS A C 1
ATOM 853 O O . HIS A 1 100 ? 0.021 -11.639 8.289 1.00 95.50 100 HIS A O 1
ATOM 859 N N . ALA A 1 101 ? 0.315 -9.562 9.050 1.00 95.50 101 ALA A N 1
ATOM 860 C CA . ALA A 1 101 ? 1.033 -9.108 7.859 1.00 95.50 101 ALA A CA 1
ATOM 861 C C . ALA A 1 101 ? 2.306 -9.936 7.602 1.00 95.50 101 ALA A C 1
ATOM 863 O O . ALA A 1 101 ? 2.558 -10.340 6.468 1.00 95.50 101 ALA A O 1
ATOM 864 N N . ALA A 1 102 ? 3.074 -10.243 8.652 1.00 93.69 102 ALA A N 1
ATOM 865 C CA . ALA A 1 102 ? 4.314 -11.013 8.576 1.00 93.69 102 ALA A CA 1
ATOM 866 C C . ALA A 1 102 ? 4.098 -12.470 8.138 1.00 93.69 102 ALA A C 1
ATOM 868 O O . ALA A 1 102 ? 4.988 -13.066 7.522 1.00 93.69 102 ALA A O 1
ATOM 869 N N . SER A 1 103 ? 2.935 -13.060 8.437 1.00 92.75 103 SER A N 1
ATOM 870 C CA . SER A 1 103 ? 2.600 -14.420 7.998 1.00 92.75 103 SER A CA 1
ATOM 871 C C . SER A 1 103 ? 2.126 -14.469 6.540 1.00 92.75 103 SER A C 1
ATOM 873 O O . SER A 1 103 ? 2.358 -15.467 5.854 1.00 92.75 103 SER A O 1
ATOM 875 N N . VAL A 1 104 ? 1.528 -13.384 6.040 1.00 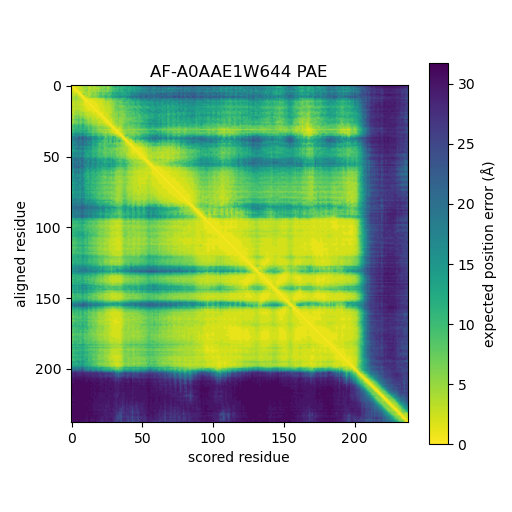93.75 104 VAL A N 1
ATOM 876 C CA . VAL A 1 104 ? 0.930 -13.306 4.699 1.00 93.75 104 VAL A CA 1
ATOM 877 C C . VAL A 1 104 ? 1.906 -12.782 3.639 1.00 93.75 104 VAL A C 1
ATOM 879 O O . VAL A 1 104 ? 2.042 -13.391 2.570 1.00 93.75 104 VAL A O 1
ATOM 882 N N . TYR A 1 105 ? 2.561 -11.650 3.897 1.00 94.00 105 TYR A N 1
ATOM 883 C CA . TYR A 1 105 ? 3.302 -10.887 2.890 1.00 94.00 105 TYR A CA 1
ATOM 884 C C . TYR A 1 105 ? 4.748 -11.342 2.698 1.00 94.00 105 TYR A C 1
ATOM 886 O O . TYR A 1 105 ? 5.362 -11.922 3.593 1.00 94.00 105 TYR A O 1
ATOM 894 N N . THR A 1 106 ? 5.307 -11.064 1.515 1.00 92.88 106 THR A N 1
ATOM 895 C CA . THR A 1 106 ? 6.763 -11.133 1.311 1.00 92.88 106 THR A CA 1
ATOM 896 C C . THR A 1 106 ? 7.483 -10.120 2.203 1.00 92.88 106 THR A C 1
ATOM 898 O O . THR A 1 106 ? 6.867 -9.161 2.670 1.00 92.88 106 THR A O 1
ATOM 901 N N . LEU A 1 107 ? 8.788 -10.306 2.434 1.00 91.69 107 LEU A N 1
ATOM 902 C CA . LEU A 1 107 ? 9.551 -9.420 3.320 1.00 91.69 107 LEU A CA 1
ATOM 903 C C . LEU A 1 107 ? 9.486 -7.953 2.857 1.00 91.69 107 LEU A C 1
ATOM 905 O O . LEU A 1 107 ? 9.222 -7.066 3.657 1.00 91.69 107 LEU A O 1
ATOM 909 N N . GLU A 1 108 ? 9.640 -7.708 1.554 1.00 90.75 108 GLU A N 1
ATOM 910 C CA . GLU A 1 108 ? 9.577 -6.359 0.973 1.00 90.75 108 GLU A CA 1
ATOM 911 C C . GLU A 1 108 ? 8.213 -5.688 1.190 1.00 90.75 108 GLU A C 1
ATOM 913 O O . GLU A 1 108 ? 8.143 -4.516 1.552 1.00 90.75 108 GLU A O 1
ATOM 918 N N . VAL A 1 109 ? 7.115 -6.427 1.002 1.00 94.25 109 VAL A N 1
ATOM 919 C CA . VAL A 1 109 ? 5.768 -5.869 1.187 1.00 94.25 109 VAL A CA 1
ATOM 920 C C . VAL A 1 109 ? 5.444 -5.686 2.667 1.00 94.25 109 VAL A C 1
ATOM 922 O O . VAL A 1 109 ? 4.764 -4.726 3.026 1.00 94.25 109 VAL A O 1
ATOM 925 N N . PHE A 1 110 ? 5.938 -6.572 3.532 1.00 94.94 110 PHE A N 1
ATOM 926 C CA . PHE A 1 110 ? 5.808 -6.405 4.974 1.00 94.94 110 PHE A CA 1
ATOM 927 C C . PHE A 1 110 ? 6.429 -5.084 5.443 1.00 94.94 110 PHE A C 1
ATOM 929 O O . PHE A 1 110 ? 5.773 -4.355 6.183 1.00 94.94 110 PHE A O 1
ATOM 936 N N . GLU A 1 111 ? 7.629 -4.734 4.972 1.00 94.00 111 GLU A N 1
ATOM 937 C CA . GLU A 1 111 ? 8.264 -3.457 5.331 1.00 94.00 111 GLU A CA 1
ATOM 938 C C . GLU A 1 111 ? 7.440 -2.251 4.856 1.00 94.00 111 GLU A C 1
ATOM 940 O O . GLU A 1 111 ? 7.195 -1.323 5.627 1.00 94.00 111 GLU A O 1
ATOM 945 N N . LEU A 1 112 ? 6.905 -2.294 3.628 1.00 95.12 112 LEU A N 1
ATOM 946 C CA . LEU A 1 112 ? 6.000 -1.247 3.133 1.00 95.12 112 LEU A CA 1
ATOM 947 C C . LEU A 1 112 ? 4.741 -1.116 4.000 1.00 95.12 112 LEU A C 1
ATOM 949 O O . LEU A 1 112 ? 4.302 -0.007 4.308 1.00 95.12 112 LEU A O 1
ATOM 953 N N . PHE A 1 113 ? 4.148 -2.243 4.394 1.00 96.50 113 PHE A N 1
ATOM 954 C CA . PHE A 1 113 ? 2.973 -2.266 5.260 1.00 96.50 113 PHE A CA 1
ATOM 955 C C . PHE A 1 113 ? 3.288 -1.705 6.651 1.00 96.50 113 PHE A C 1
ATOM 957 O O . PHE A 1 113 ? 2.513 -0.918 7.195 1.00 96.50 113 PHE A O 1
ATOM 964 N N . GLN A 1 114 ? 4.438 -2.074 7.213 1.00 95.56 114 GLN A N 1
ATOM 965 C CA . GLN A 1 114 ? 4.928 -1.574 8.492 1.00 95.56 114 GLN A CA 1
ATOM 966 C C . GLN A 1 114 ? 5.121 -0.051 8.472 1.00 95.56 114 GLN A C 1
ATOM 968 O O . GLN A 1 114 ? 4.693 0.636 9.402 1.00 95.56 114 GLN A O 1
ATOM 973 N N . ASP A 1 115 ? 5.691 0.492 7.398 1.00 95.19 115 ASP A N 1
ATOM 974 C CA . ASP A 1 115 ? 5.840 1.936 7.216 1.00 95.19 115 ASP A CA 1
ATOM 975 C C . ASP A 1 115 ? 4.491 2.660 7.121 1.00 95.19 115 ASP A C 1
ATOM 977 O O . ASP A 1 115 ? 4.319 3.737 7.698 1.00 95.19 115 ASP A O 1
ATOM 981 N N . GLU A 1 116 ? 3.512 2.085 6.417 1.00 96.75 116 GLU A N 1
ATOM 982 C CA . GLU A 1 116 ? 2.153 2.635 6.364 1.00 96.75 116 GLU A CA 1
ATOM 983 C C . GLU A 1 116 ? 1.463 2.594 7.729 1.00 96.75 116 GLU A C 1
ATOM 985 O O . GLU A 1 116 ? 0.794 3.559 8.105 1.00 96.75 116 GLU A O 1
ATOM 990 N N . LEU A 1 117 ? 1.665 1.528 8.506 1.00 96.12 117 LEU A N 1
ATOM 991 C CA . LEU A 1 117 ? 1.109 1.423 9.851 1.00 96.12 117 LEU A CA 1
ATOM 992 C C . LEU A 1 117 ? 1.734 2.446 10.809 1.00 96.12 117 LEU A C 1
ATOM 994 O O . LEU A 1 117 ? 1.016 3.057 11.599 1.00 96.12 117 LEU A O 1
ATOM 998 N N . ARG A 1 118 ? 3.044 2.702 10.699 1.00 94.94 118 ARG A N 1
ATOM 999 C CA . ARG A 1 118 ? 3.716 3.761 11.468 1.00 94.94 118 ARG A CA 1
ATOM 1000 C C . ARG A 1 118 ? 3.099 5.131 11.178 1.00 94.94 118 ARG A C 1
ATOM 1002 O O . ARG A 1 118 ? 2.719 5.842 12.099 1.00 94.94 118 ARG A O 1
ATOM 1009 N N . LYS A 1 119 ? 2.896 5.463 9.898 1.00 95.50 119 LYS A N 1
ATOM 1010 C CA . LYS A 1 119 ? 2.218 6.710 9.491 1.00 95.50 119 LYS A CA 1
ATOM 1011 C C . LYS A 1 119 ? 0.774 6.786 10.004 1.00 95.50 119 LYS A C 1
ATOM 1013 O O . LYS A 1 119 ? 0.282 7.876 10.293 1.00 95.50 119 LYS A O 1
ATOM 1018 N N . ALA A 1 120 ? 0.076 5.651 10.086 1.00 96.19 120 ALA A N 1
ATOM 1019 C CA . ALA A 1 120 ? -1.288 5.593 10.610 1.00 96.19 120 ALA A CA 1
ATOM 1020 C C . ALA A 1 120 ? -1.334 5.992 12.089 1.00 96.19 120 ALA A C 1
ATOM 1022 O O . ALA A 1 120 ? -2.238 6.719 12.506 1.00 96.19 120 ALA A O 1
ATOM 1023 N N . TYR A 1 121 ? -0.347 5.547 12.871 1.00 93.69 121 TYR A N 1
ATOM 1024 C CA . TYR A 1 121 ? -0.254 5.847 14.296 1.00 93.69 121 TYR A CA 1
ATOM 1025 C C . TYR A 1 121 ? -0.249 7.359 14.556 1.00 93.69 121 TYR A C 1
ATOM 1027 O O . TYR A 1 121 ? -1.110 7.842 15.291 1.00 93.69 121 TYR A O 1
ATOM 1035 N N . ASP A 1 122 ? 0.599 8.101 13.839 1.00 94.06 122 ASP A N 1
ATOM 1036 C CA . ASP A 1 122 ? 0.747 9.556 13.997 1.00 94.06 122 ASP A CA 1
ATOM 1037 C C . ASP A 1 122 ? -0.415 10.377 13.395 1.00 94.06 122 ASP A C 1
ATOM 1039 O O . ASP A 1 122 ? -0.496 11.592 13.584 1.00 94.06 122 ASP A O 1
ATOM 1043 N N . SER A 1 123 ? -1.318 9.746 12.637 1.00 95.62 123 SER A N 1
ATOM 1044 C CA . SER A 1 123 ? -2.442 10.436 11.991 1.00 95.62 123 SER A CA 1
ATOM 1045 C C . SER A 1 123 ? -3.593 10.702 12.968 1.00 95.62 123 SER A C 1
ATOM 1047 O O . SER A 1 123 ? -3.885 9.883 13.842 1.00 95.62 123 SER A O 1
ATOM 1049 N N . GLN A 1 124 ? -4.304 11.814 12.784 1.00 96.25 124 GLN A N 1
ATOM 1050 C CA . GLN A 1 124 ? -5.549 12.114 13.500 1.00 96.25 124 GLN A CA 1
ATOM 1051 C C . GLN A 1 124 ? -6.749 11.499 12.772 1.00 96.25 124 GLN A C 1
ATOM 1053 O O . GLN A 1 124 ? -6.717 11.331 11.551 1.00 96.25 124 GLN A O 1
ATOM 1058 N N . ILE A 1 125 ? -7.795 11.157 13.525 1.00 97.25 125 ILE A N 1
ATOM 1059 C CA . ILE A 1 125 ? -9.037 10.563 13.019 1.00 97.25 125 ILE A CA 1
ATOM 1060 C C . ILE A 1 125 ? -10.240 11.324 13.573 1.00 97.25 125 ILE A C 1
ATOM 1062 O O . ILE A 1 125 ? -10.306 11.591 14.769 1.00 97.25 125 ILE A O 1
ATOM 1066 N N . GLU A 1 126 ? -11.192 11.628 12.701 1.00 96.69 126 GLU A N 1
ATOM 1067 C CA . GLU A 1 126 ? -12.477 12.243 13.029 1.00 96.69 126 GLU A CA 1
ATOM 1068 C C . GLU A 1 126 ? -13.593 11.418 12.376 1.00 96.69 126 GLU A C 1
ATOM 1070 O O . GLU A 1 126 ? -13.497 11.074 11.196 1.00 96.69 126 GLU A O 1
ATOM 1075 N N . LEU A 1 127 ? -14.634 11.069 13.136 1.00 96.06 127 LEU A N 1
ATOM 1076 C CA . LEU A 1 127 ? -15.835 10.414 12.614 1.00 96.06 127 LEU A CA 1
ATOM 1077 C C . LEU A 1 127 ? -16.837 11.495 12.201 1.00 96.06 127 LEU A C 1
ATOM 1079 O O . LEU A 1 127 ? -17.284 12.262 13.049 1.00 96.06 127 LEU A O 1
ATOM 1083 N N . CYS A 1 128 ? -17.191 11.549 10.918 1.00 93.31 128 CYS A N 1
ATOM 1084 C CA . CYS A 1 128 ? -18.070 12.592 10.382 1.00 93.31 128 CYS A CA 1
ATOM 1085 C C . CYS A 1 128 ? -19.544 12.181 10.340 1.00 93.31 128 CYS A C 1
ATOM 1087 O O . CYS A 1 128 ? -20.412 13.049 10.377 1.00 93.31 128 CYS A O 1
ATOM 1089 N N . GLY A 1 129 ? -19.833 10.881 10.287 1.00 91.38 129 GLY A N 1
ATOM 1090 C CA . GLY A 1 129 ? -21.200 10.372 10.307 1.00 91.38 129 GLY A CA 1
ATOM 1091 C C . GLY A 1 129 ? -21.352 9.045 9.577 1.00 91.38 129 GLY A C 1
ATOM 1092 O O . GLY A 1 129 ? -20.374 8.344 9.306 1.00 91.38 129 GLY A O 1
ATOM 1093 N N . GLU A 1 130 ? -22.599 8.715 9.267 1.00 92.12 130 GLU A N 1
ATOM 1094 C CA . GLU A 1 130 ? -22.990 7.510 8.544 1.00 92.12 130 GLU A CA 1
ATOM 1095 C C . GLU A 1 130 ? -23.771 7.894 7.284 1.00 92.12 130 GLU A C 1
ATOM 1097 O O . GLU A 1 130 ? -24.689 8.714 7.328 1.00 92.12 130 GLU A O 1
ATOM 1102 N N . ILE A 1 131 ? -23.389 7.310 6.150 1.00 86.00 131 ILE A N 1
ATOM 1103 C CA . ILE A 1 131 ? -23.992 7.542 4.840 1.00 86.00 131 ILE A CA 1
ATOM 1104 C C . ILE A 1 131 ? -24.352 6.174 4.263 1.00 86.00 131 ILE A C 1
ATOM 1106 O O . ILE A 1 131 ? -23.473 5.411 3.866 1.00 86.00 131 ILE A O 1
ATOM 1110 N N . GLY A 1 132 ? -25.648 5.854 4.230 1.00 82.38 132 GLY A N 1
ATOM 1111 C CA . GLY A 1 132 ? -26.152 4.624 3.608 1.00 82.38 132 GLY A CA 1
ATOM 1112 C C . GLY A 1 132 ? -25.577 3.330 4.200 1.00 82.38 132 GLY A C 1
ATOM 1113 O O . GLY A 1 132 ? -25.250 2.424 3.440 1.00 82.38 132 GLY A O 1
ATOM 1114 N N . GLY A 1 133 ? -25.407 3.250 5.526 1.00 85.06 133 GLY A N 1
ATOM 1115 C CA . GLY A 1 133 ? -24.837 2.077 6.207 1.00 85.06 133 GLY A CA 1
ATOM 1116 C C . GLY A 1 133 ? -23.305 2.045 6.274 1.00 85.06 133 GLY A C 1
ATOM 1117 O O . GLY A 1 133 ? -22.732 1.160 6.909 1.00 85.06 133 GLY A O 1
ATOM 1118 N N . ALA A 1 134 ? -22.620 3.006 5.645 1.00 91.81 134 ALA A N 1
ATOM 1119 C CA . ALA A 1 134 ? -21.169 3.146 5.706 1.00 91.81 134 ALA A CA 1
ATOM 1120 C C . ALA A 1 134 ? -20.760 4.344 6.572 1.00 91.81 134 ALA A C 1
ATOM 1122 O O . ALA A 1 134 ? -21.312 5.436 6.460 1.00 91.81 134 ALA A O 1
ATOM 1123 N N . PHE A 1 135 ? -19.740 4.162 7.405 1.00 94.56 135 PHE A N 1
ATOM 1124 C CA . PHE A 1 135 ? -19.199 5.211 8.264 1.00 94.56 135 PHE A CA 1
ATOM 1125 C C . PHE A 1 135 ? -18.145 6.033 7.531 1.00 94.56 135 PHE A C 1
ATOM 1127 O O . PHE A 1 135 ? -17.193 5.475 6.979 1.00 94.56 135 PHE A O 1
ATOM 1134 N N . GLU A 1 136 ? -18.287 7.353 7.576 1.00 96.69 136 GLU A N 1
ATOM 1135 C CA . GLU A 1 136 ? -17.336 8.296 6.999 1.00 96.69 136 GLU A CA 1
ATOM 1136 C C . GLU A 1 136 ? -16.347 8.798 8.055 1.00 96.69 136 GLU A C 1
ATOM 1138 O O . GLU A 1 136 ? -16.726 9.374 9.076 1.00 96.69 136 GLU A O 1
ATOM 1143 N N . TYR A 1 137 ? -15.059 8.634 7.767 1.00 97.06 137 TYR A N 1
ATOM 1144 C CA . TYR A 1 137 ? -13.956 9.139 8.574 1.00 97.06 137 TYR A CA 1
ATOM 1145 C C . TYR A 1 137 ? -13.121 10.151 7.801 1.00 97.06 137 TYR A C 1
ATOM 1147 O O . TYR A 1 137 ? -12.781 9.923 6.637 1.00 97.06 137 TYR A O 1
ATOM 1155 N N . LYS A 1 138 ? -12.679 11.211 8.475 1.00 97.56 138 LYS A N 1
ATOM 1156 C CA . LYS A 1 138 ? -11.602 12.085 7.999 1.00 97.56 138 LYS A CA 1
ATOM 1157 C C . LYS A 1 138 ? -10.308 11.735 8.713 1.00 97.56 138 LYS A C 1
ATOM 1159 O O . LYS A 1 138 ? -10.249 11.690 9.940 1.00 97.56 138 LYS A O 1
ATOM 1164 N N . ILE A 1 139 ? -9.263 11.492 7.928 1.00 97.75 139 ILE A N 1
ATOM 1165 C CA . ILE A 1 139 ? -7.916 11.222 8.422 1.00 97.75 139 ILE A CA 1
ATOM 1166 C C . ILE A 1 139 ? -6.999 12.374 8.034 1.00 97.75 139 ILE A C 1
ATOM 1168 O O . ILE A 1 139 ? -6.859 12.684 6.847 1.00 97.75 139 ILE A O 1
ATOM 1172 N N . ILE A 1 140 ? -6.340 12.966 9.029 1.00 96.38 140 ILE A N 1
ATOM 1173 C CA . ILE A 1 140 ? -5.362 14.043 8.848 1.00 96.38 140 ILE A CA 1
ATOM 1174 C C . ILE A 1 140 ? -3.975 13.470 9.158 1.00 96.38 140 ILE A C 1
ATOM 1176 O O . ILE A 1 140 ? -3.689 13.152 10.318 1.00 96.38 140 ILE A O 1
ATOM 1180 N N . PRO A 1 141 ? -3.102 13.287 8.151 1.00 94.44 141 PRO A N 1
ATOM 1181 C CA . PRO A 1 141 ? -1.758 12.780 8.387 1.00 94.44 141 PRO A CA 1
ATOM 1182 C C . PRO A 1 141 ? -0.915 13.753 9.211 1.00 94.44 141 PRO A C 1
ATOM 1184 O O . PRO A 1 141 ? -1.046 14.973 9.093 1.00 94.44 141 PRO A O 1
ATOM 1187 N N . PHE A 1 142 ? 0.006 13.211 10.005 1.00 91.00 142 PHE A N 1
ATOM 1188 C CA . PHE A 1 142 ? 0.872 14.008 10.869 1.00 91.00 142 PHE A CA 1
ATOM 1189 C C . PHE A 1 142 ? 1.629 15.098 10.103 1.00 91.00 142 PHE A C 1
ATOM 1191 O O . PHE A 1 142 ? 2.287 14.826 9.094 1.00 91.00 142 PHE A O 1
ATOM 1198 N N . ARG A 1 143 ? 1.559 16.339 10.606 1.00 90.06 143 ARG A N 1
ATOM 1199 C CA . ARG A 1 143 ? 2.205 17.530 10.019 1.00 90.06 143 ARG A CA 1
ATOM 1200 C C . ARG A 1 143 ? 1.825 17.790 8.554 1.00 90.06 143 ARG A C 1
ATOM 1202 O O . ARG A 1 143 ? 2.626 18.344 7.799 1.00 90.06 143 ARG A O 1
ATOM 1209 N N . LYS A 1 144 ? 0.631 17.378 8.122 1.00 88.88 144 LYS A N 1
ATOM 1210 C CA . LYS A 1 144 ? 0.094 17.686 6.791 1.00 88.88 144 LYS A CA 1
ATOM 1211 C C . LYS A 1 144 ? -1.129 18.594 6.899 1.00 88.88 144 LYS A C 1
ATOM 1213 O O . LYS A 1 144 ? -1.905 18.494 7.838 1.00 88.88 144 LYS A O 1
ATOM 1218 N N . HIS A 1 145 ? -1.299 19.458 5.900 1.00 88.31 145 HIS A N 1
ATOM 1219 C CA . HIS A 1 145 ? -2.438 20.380 5.779 1.00 88.31 145 HIS A CA 1
ATOM 1220 C C . HIS A 1 145 ? -3.550 19.843 4.862 1.00 88.31 145 HIS A C 1
ATOM 1222 O O . HIS A 1 145 ? -4.422 20.593 4.437 1.00 88.31 145 HIS A O 1
ATOM 1228 N N . TYR A 1 146 ? -3.500 18.558 4.508 1.00 91.44 146 TYR A N 1
ATOM 1229 C CA . TYR A 1 146 ? -4.522 17.892 3.705 1.00 91.44 146 TYR A CA 1
ATOM 1230 C C . TYR A 1 146 ? -5.130 16.736 4.495 1.00 91.44 146 TYR A C 1
ATOM 1232 O O . TYR A 1 146 ? -4.496 16.188 5.395 1.00 91.44 146 TYR A O 1
ATOM 1240 N N . GLN A 1 147 ? -6.341 16.341 4.113 1.00 95.00 147 GLN A N 1
ATOM 1241 C CA . GLN A 1 147 ? -7.074 15.239 4.728 1.00 95.00 147 GLN A CA 1
ATOM 1242 C C . GLN A 1 147 ? -7.543 14.237 3.678 1.00 95.00 147 GLN A C 1
ATOM 1244 O O . GLN A 1 147 ? -7.720 14.577 2.505 1.00 95.00 147 GLN A O 1
ATOM 1249 N N . HIS A 1 148 ? -7.771 13.005 4.116 1.00 96.88 148 HIS A N 1
ATOM 1250 C CA . HIS A 1 148 ? -8.364 11.955 3.303 1.00 96.88 148 HIS A CA 1
ATOM 1251 C C . HIS A 1 148 ? -9.639 11.428 3.940 1.00 96.88 148 HIS A C 1
ATOM 1253 O O . HIS A 1 148 ? -9.673 11.143 5.133 1.00 96.88 148 HIS A O 1
ATOM 1259 N N . THR A 1 149 ? -10.657 11.243 3.109 1.00 97.12 149 THR A N 1
ATOM 1260 C CA . THR A 1 149 ? -11.893 10.569 3.490 1.00 97.12 149 THR A CA 1
ATOM 1261 C C . THR A 1 149 ? -11.705 9.061 3.384 1.00 97.12 149 THR A C 1
ATOM 1263 O O . THR A 1 149 ? -11.151 8.562 2.394 1.00 97.12 149 THR A O 1
ATOM 1266 N N . VAL A 1 150 ? -12.163 8.337 4.399 1.00 97.38 150 VAL A N 1
ATOM 1267 C CA . VAL A 1 150 ? -12.216 6.878 4.434 1.00 97.38 150 VAL A CA 1
ATOM 1268 C C . VAL A 1 150 ? -13.650 6.454 4.726 1.00 97.38 150 VAL A C 1
ATOM 1270 O O . VAL A 1 150 ? -14.202 6.837 5.751 1.00 97.38 150 VAL A O 1
ATOM 1273 N N . MET A 1 151 ? -14.232 5.652 3.840 1.00 96.12 151 MET A N 1
ATOM 1274 C CA . MET A 1 151 ? -15.543 5.037 4.042 1.00 96.12 151 MET A CA 1
ATOM 1275 C C . MET A 1 151 ? -15.353 3.611 4.542 1.00 96.12 151 MET A C 1
ATOM 1277 O O . MET A 1 151 ? -14.587 2.860 3.936 1.00 96.12 151 MET A O 1
ATOM 1281 N N . TYR A 1 152 ? -16.045 3.241 5.615 1.00 95.19 152 TYR A N 1
ATOM 1282 C CA . TYR A 1 152 ? -16.054 1.891 6.174 1.00 95.19 152 TYR A CA 1
ATOM 1283 C C . TYR A 1 152 ? -17.476 1.329 6.183 1.00 95.19 152 TYR A C 1
ATOM 1285 O O . TYR A 1 152 ? -18.318 1.780 6.956 1.00 95.19 152 TYR A O 1
ATOM 1293 N N . ASP A 1 153 ? -17.730 0.346 5.329 1.00 91.69 153 ASP A N 1
ATOM 1294 C CA . ASP A 1 153 ? -18.999 -0.371 5.234 1.00 91.69 153 ASP A CA 1
ATOM 1295 C C . ASP A 1 153 ? -18.998 -1.560 6.205 1.00 91.69 153 ASP A C 1
ATOM 1297 O O . ASP A 1 153 ? -18.213 -2.504 6.062 1.00 91.69 153 ASP A O 1
ATOM 1301 N N . THR A 1 154 ? -19.878 -1.514 7.207 1.00 81.44 154 THR A N 1
ATOM 1302 C CA . THR A 1 154 ? -20.022 -2.569 8.220 1.00 81.44 154 THR A CA 1
ATOM 1303 C C . THR A 1 154 ? -20.620 -3.856 7.671 1.00 81.44 154 THR A C 1
ATOM 1305 O O . THR A 1 154 ? -20.342 -4.916 8.227 1.00 81.44 154 THR A O 1
ATOM 1308 N N . SER A 1 155 ? -21.413 -3.791 6.599 1.00 80.50 155 SER A N 1
ATOM 1309 C CA . SER A 1 155 ? -22.106 -4.954 6.040 1.00 80.50 155 SER A CA 1
ATOM 1310 C C . SER A 1 155 ? -21.167 -5.863 5.245 1.00 80.50 155 SER A C 1
ATOM 1312 O O . SER A 1 155 ? -21.269 -7.085 5.322 1.00 80.50 155 SER A O 1
ATOM 1314 N N . GLN A 1 156 ? -20.208 -5.270 4.526 1.00 74.62 156 GLN A N 1
ATOM 1315 C CA . GLN A 1 156 ? -19.258 -5.995 3.673 1.00 74.62 156 GLN A CA 1
ATOM 1316 C C . GLN A 1 156 ? -17.836 -6.052 4.250 1.00 74.62 156 GLN A C 1
ATOM 1318 O O . GLN A 1 156 ? -16.966 -6.709 3.678 1.00 74.62 156 GLN A O 1
ATOM 1323 N N . GLY A 1 157 ? -17.559 -5.332 5.345 1.00 78.44 157 GLY A N 1
ATOM 1324 C CA . GLY A 1 157 ? -16.196 -5.157 5.863 1.00 78.44 157 GLY A CA 1
ATOM 1325 C C . GLY A 1 157 ? -15.270 -4.434 4.875 1.00 78.44 157 GLY A C 1
ATOM 1326 O O . GLY A 1 157 ? -14.046 -4.583 4.934 1.00 78.44 157 GLY A O 1
ATOM 1327 N N . ASN A 1 158 ? -15.852 -3.681 3.937 1.00 90.12 158 ASN A N 1
ATOM 1328 C CA . ASN A 1 158 ? -15.145 -2.967 2.884 1.00 90.12 158 ASN A CA 1
ATOM 1329 C C . ASN A 1 158 ? -14.764 -1.570 3.384 1.00 90.12 158 ASN A C 1
ATOM 1331 O O . ASN A 1 158 ? -15.590 -0.800 3.863 1.00 90.12 158 ASN A O 1
ATOM 1335 N N . VAL A 1 159 ? -13.491 -1.234 3.256 1.00 94.19 159 VAL A N 1
ATOM 1336 C CA . VAL A 1 159 ? -12.915 0.069 3.550 1.00 94.19 159 VAL A CA 1
ATOM 1337 C C . VAL A 1 159 ? -12.316 0.697 2.288 1.00 94.19 159 VAL A C 1
ATOM 1339 O O . VAL A 1 159 ? -11.424 0.155 1.633 1.00 94.19 159 VAL A O 1
ATOM 1342 N N . SER A 1 160 ? -12.777 1.889 1.933 1.00 94.69 160 SER A N 1
ATOM 1343 C CA . SER A 1 160 ? -12.271 2.621 0.770 1.00 94.69 160 SER A CA 1
ATOM 1344 C C . SER A 1 160 ? -11.708 3.967 1.196 1.00 94.69 160 SER A C 1
ATOM 1346 O O . SER A 1 160 ? -12.250 4.631 2.072 1.00 94.69 160 SER A O 1
ATOM 1348 N N . CYS A 1 161 ? -10.588 4.376 0.601 1.00 96.25 161 CYS A N 1
ATOM 1349 C CA . CYS A 1 161 ? -9.937 5.644 0.922 1.00 96.25 161 CYS A CA 1
ATOM 1350 C C . CYS A 1 161 ? -9.818 6.519 -0.326 1.00 96.25 161 CYS A C 1
ATOM 1352 O O . CYS A 1 161 ? -9.429 6.042 -1.395 1.00 96.25 161 CYS A O 1
ATOM 1354 N N . SER A 1 162 ? -10.051 7.825 -0.179 1.00 95.44 162 SER A N 1
ATOM 1355 C CA . SER A 1 162 ? -9.907 8.799 -1.268 1.00 95.44 162 SER A CA 1
ATOM 1356 C C . SER A 1 162 ? -8.482 8.889 -1.830 1.00 95.44 162 SER A C 1
ATOM 1358 O O . SER A 1 162 ? -8.290 9.348 -2.952 1.00 95.44 162 SER A O 1
ATOM 1360 N N . CYS A 1 163 ? -7.465 8.426 -1.091 1.00 93.44 163 CYS A N 1
ATOM 1361 C CA . CYS A 1 163 ? -6.086 8.406 -1.584 1.00 93.44 163 CYS A CA 1
ATOM 1362 C C . CYS A 1 163 ? -5.842 7.369 -2.694 1.00 93.44 163 CYS A C 1
ATOM 1364 O O . CYS A 1 163 ? -4.864 7.513 -3.430 1.00 93.44 163 CYS A O 1
ATOM 1366 N N . LYS A 1 164 ? -6.708 6.347 -2.806 1.00 93.94 164 LYS A N 1
ATOM 1367 C CA . LYS A 1 164 ? -6.645 5.269 -3.806 1.00 93.94 164 LYS A CA 1
ATOM 1368 C C . LYS A 1 164 ? -5.351 4.441 -3.819 1.00 93.94 164 LYS A C 1
ATOM 1370 O O . LYS A 1 164 ? -5.008 3.809 -4.813 1.00 93.94 164 LYS A O 1
ATOM 1375 N N . LYS A 1 165 ? -4.603 4.431 -2.709 1.00 94.06 165 LYS A N 1
ATOM 1376 C CA . LYS A 1 165 ? -3.331 3.696 -2.617 1.00 94.06 165 LYS A CA 1
ATOM 1377 C C . LYS A 1 165 ? -3.519 2.184 -2.726 1.00 94.06 165 LYS A C 1
ATOM 1379 O O . LYS A 1 165 ? -2.673 1.534 -3.324 1.00 94.06 165 LYS A O 1
ATOM 1384 N N . PHE A 1 166 ? -4.596 1.615 -2.187 1.00 95.12 166 PHE A N 1
ATOM 1385 C CA . PHE A 1 166 ? -4.813 0.174 -2.317 1.00 95.12 166 PHE A CA 1
ATOM 1386 C C . PHE A 1 166 ? -5.098 -0.216 -3.770 1.00 95.12 166 PHE A C 1
ATOM 1388 O O . PHE A 1 166 ? -4.529 -1.178 -4.273 1.00 95.12 166 PHE A O 1
ATOM 1395 N N . GLU A 1 167 ? -5.921 0.555 -4.472 1.00 94.00 167 GLU A N 1
ATOM 1396 C CA . GLU A 1 167 ? -6.211 0.347 -5.888 1.00 94.00 167 GLU A CA 1
ATOM 1397 C C . GLU A 1 167 ? -4.940 0.484 -6.741 1.00 94.00 167 GLU A C 1
ATOM 1399 O O . GLU A 1 167 ? -4.674 -0.360 -7.596 1.00 94.00 167 GLU A O 1
ATOM 1404 N N . PHE A 1 168 ? -4.104 1.480 -6.436 1.00 90.69 168 PHE A N 1
ATOM 1405 C CA . PHE A 1 168 ? -2.878 1.773 -7.176 1.00 90.69 168 PHE A CA 1
ATOM 1406 C C . PHE A 1 168 ? -1.698 0.836 -6.856 1.00 90.69 168 PHE A C 1
ATOM 1408 O O . PHE A 1 168 ? -1.000 0.368 -7.755 1.00 90.69 168 PHE A O 1
ATOM 1415 N N . ALA A 1 169 ? -1.448 0.548 -5.581 1.00 92.38 169 ALA A N 1
ATOM 1416 C CA . ALA A 1 169 ? -0.277 -0.194 -5.102 1.00 92.38 169 ALA A CA 1
ATOM 1417 C C . ALA A 1 169 ? -0.602 -1.621 -4.631 1.00 92.38 169 ALA A C 1
ATOM 1419 O O . ALA A 1 169 ? 0.276 -2.479 -4.569 1.00 92.38 169 ALA A O 1
ATOM 1420 N N . GLY A 1 170 ? -1.861 -1.916 -4.311 1.00 94.06 170 GLY A N 1
ATOM 1421 C CA . GLY A 1 170 ? -2.287 -3.207 -3.763 1.00 94.06 170 GLY A CA 1
ATOM 1422 C C . GLY A 1 170 ? -1.950 -3.413 -2.285 1.00 94.06 170 GLY A C 1
ATOM 1423 O O . GLY A 1 170 ? -2.065 -4.538 -1.810 1.00 94.06 170 GLY A O 1
ATOM 1424 N N . VAL A 1 171 ? -1.534 -2.360 -1.572 1.00 95.56 171 VAL A N 1
ATOM 1425 C CA . VAL A 1 171 ? -1.246 -2.365 -0.127 1.00 95.56 171 VAL A CA 1
ATOM 1426 C C . VAL A 1 171 ? -2.078 -1.268 0.538 1.00 95.56 171 VAL A C 1
ATOM 1428 O O . VAL A 1 171 ? -2.227 -0.178 -0.017 1.00 95.56 171 VAL A O 1
ATOM 1431 N N . LEU A 1 172 ? -2.649 -1.561 1.709 1.00 96.75 172 LEU A N 1
ATOM 1432 C CA . LEU A 1 172 ? -3.453 -0.602 2.469 1.00 96.75 172 LEU A CA 1
ATOM 1433 C C . LEU A 1 172 ? -2.633 0.639 2.845 1.00 96.75 172 LEU A C 1
ATOM 1435 O O . LEU A 1 172 ? -1.490 0.524 3.280 1.00 96.75 172 LEU A O 1
ATOM 1439 N N . CYS A 1 173 ? -3.224 1.826 2.693 1.00 97.00 173 CYS A N 1
ATOM 1440 C CA . CYS A 1 173 ? -2.606 3.067 3.155 1.00 97.00 173 CYS A CA 1
ATOM 1441 C C . CYS A 1 173 ? -2.742 3.256 4.662 1.00 97.00 173 CYS A C 1
ATOM 1443 O O . CYS A 1 173 ? -3.648 2.716 5.301 1.00 97.00 173 CYS A O 1
ATOM 1445 N N . SER A 1 174 ? -1.917 4.154 5.190 1.00 97.44 174 SER A N 1
ATOM 1446 C CA . SER A 1 174 ? -2.003 4.648 6.561 1.00 97.44 174 SER A CA 1
ATOM 1447 C C . SER A 1 174 ? -3.411 5.096 6.977 1.00 97.44 174 SER A C 1
ATOM 1449 O O . SER A 1 174 ? -3.836 4.815 8.093 1.00 97.44 174 SER A O 1
ATOM 1451 N N . HIS A 1 175 ? -4.170 5.746 6.088 1.00 97.69 175 HIS A N 1
ATOM 1452 C CA . HIS A 1 175 ? -5.515 6.240 6.406 1.00 97.69 175 HIS A CA 1
ATOM 1453 C C . HIS A 1 175 ? -6.493 5.100 6.687 1.00 97.69 175 HIS A C 1
ATOM 1455 O O . HIS A 1 175 ? -7.194 5.100 7.695 1.00 97.69 175 HIS A O 1
ATOM 1461 N N . THR A 1 176 ? -6.498 4.094 5.814 1.00 97.44 176 THR A N 1
ATOM 1462 C CA . THR A 1 176 ? -7.310 2.896 5.996 1.00 97.44 176 THR A CA 1
ATOM 1463 C C . THR A 1 176 ? -6.884 2.135 7.247 1.00 97.44 176 THR A C 1
ATOM 1465 O O . THR A 1 176 ? -7.733 1.745 8.042 1.00 97.44 176 THR A O 1
ATOM 1468 N N . LEU A 1 177 ? -5.576 1.970 7.466 1.00 97.38 177 LEU A N 1
ATOM 1469 C CA . LEU A 1 177 ? -5.052 1.292 8.653 1.00 97.38 177 LEU A CA 1
ATOM 1470 C C . LEU A 1 177 ? -5.446 2.005 9.953 1.00 97.38 177 LEU A C 1
ATOM 1472 O O . LEU A 1 177 ? -5.740 1.337 10.942 1.00 97.38 177 LEU A O 1
ATOM 1476 N N . LYS A 1 178 ? -5.521 3.343 9.953 1.00 97.50 178 LYS A N 1
ATOM 1477 C CA . LYS A 1 178 ? -6.002 4.119 11.103 1.00 97.50 178 LYS A CA 1
ATOM 1478 C C . LYS A 1 178 ? -7.464 3.806 11.427 1.00 97.50 178 LYS A C 1
ATOM 1480 O O . LYS A 1 178 ? -7.784 3.599 12.596 1.00 97.50 178 LYS A O 1
ATOM 1485 N N . VAL A 1 179 ? -8.324 3.702 10.411 1.00 96.69 179 VAL A N 1
ATOM 1486 C CA . VAL A 1 179 ? -9.733 3.312 10.599 1.00 96.69 179 VAL A CA 1
ATOM 1487 C C . VAL A 1 179 ? -9.851 1.871 11.097 1.00 96.69 179 VAL A C 1
ATOM 1489 O O . VAL A 1 179 ? -10.544 1.639 12.086 1.00 96.69 179 VAL A O 1
ATOM 1492 N N . LEU A 1 180 ? -9.127 0.920 10.494 1.00 95.62 180 LEU A N 1
ATOM 1493 C CA . LEU A 1 180 ? -9.116 -0.477 10.953 1.00 95.62 180 LEU A CA 1
ATOM 1494 C C . LEU A 1 180 ? -8.680 -0.586 12.423 1.00 95.62 180 LEU A C 1
ATOM 1496 O O . LEU A 1 180 ? -9.325 -1.281 13.205 1.00 95.62 180 LEU A O 1
ATOM 1500 N N . SER A 1 181 ? -7.643 0.162 12.811 1.00 95.06 181 SER A N 1
ATOM 1501 C CA . SER A 1 181 ? -7.172 0.241 14.196 1.00 95.06 181 SER A CA 1
ATOM 1502 C C . SER A 1 181 ? -8.250 0.790 15.138 1.00 95.06 181 SER A C 1
ATOM 1504 O O . SER A 1 181 ? -8.546 0.166 16.153 1.00 95.06 181 SER A O 1
ATOM 1506 N N . SER A 1 182 ? -8.932 1.884 14.768 1.00 94.81 182 SER A N 1
ATOM 1507 C CA . SER A 1 182 ? -10.024 2.455 15.581 1.00 94.81 182 SER A CA 1
ATOM 1508 C C . SER A 1 182 ? -11.224 1.516 15.765 1.00 94.81 182 SER A C 1
ATOM 1510 O O . SER A 1 182 ? -11.975 1.643 16.728 1.00 94.81 182 SER A O 1
ATOM 1512 N N . ARG A 1 183 ? -11.396 0.558 14.847 1.00 93.00 183 ARG A N 1
ATOM 1513 C CA . ARG A 1 183 ? -12.439 -0.475 14.876 1.00 93.00 183 ARG A CA 1
ATOM 1514 C C . ARG A 1 183 ? -11.973 -1.782 15.525 1.00 93.00 183 ARG A C 1
ATOM 1516 O O . ARG A 1 183 ? -12.706 -2.763 15.471 1.00 93.00 183 ARG A O 1
ATOM 1523 N N . ASN A 1 184 ? -10.779 -1.813 16.123 1.00 93.88 184 ASN A N 1
ATOM 1524 C CA . ASN A 1 184 ? -10.163 -3.009 16.710 1.00 93.88 184 ASN A CA 1
ATOM 1525 C C . ASN A 1 184 ? -10.035 -4.187 15.723 1.00 93.88 184 ASN A C 1
ATOM 1527 O O . ASN A 1 184 ? -10.078 -5.355 16.110 1.00 93.88 184 ASN A O 1
ATOM 1531 N N . ILE A 1 185 ? -9.853 -3.896 14.432 1.00 93.88 185 ILE A N 1
ATOM 1532 C CA . ILE A 1 185 ? -9.615 -4.919 13.413 1.00 93.88 185 ILE A CA 1
ATOM 1533 C C . ILE A 1 185 ? -8.138 -5.307 13.456 1.00 93.88 185 ILE A C 1
ATOM 1535 O O . ILE A 1 185 ? -7.255 -4.590 12.986 1.00 93.88 185 ILE A O 1
ATOM 1539 N N . VAL A 1 186 ? -7.877 -6.474 14.037 1.00 94.56 186 VAL A N 1
ATOM 1540 C CA . VAL A 1 186 ? -6.523 -6.979 14.312 1.00 94.56 186 VAL A CA 1
ATOM 1541 C C . VAL A 1 186 ? -5.915 -7.802 13.176 1.00 94.56 186 VAL A C 1
ATOM 1543 O O . VAL A 1 186 ? -4.740 -8.147 13.231 1.00 94.56 186 VAL A O 1
ATOM 1546 N N . LYS A 1 187 ? -6.687 -8.126 12.135 1.00 95.62 187 LYS A N 1
ATOM 1547 C CA . LYS A 1 187 ? -6.218 -8.847 10.945 1.00 95.62 187 LYS A CA 1
ATOM 1548 C C . LYS A 1 187 ? -6.570 -8.063 9.691 1.00 95.62 187 LYS A C 1
ATOM 1550 O O . LYS A 1 187 ? -7.620 -7.442 9.608 1.00 95.62 187 LYS A O 1
ATOM 1555 N N . ILE A 1 188 ? -5.689 -8.129 8.701 1.00 95.31 188 ILE A N 1
ATOM 1556 C CA . ILE A 1 188 ? -5.941 -7.584 7.362 1.00 95.31 188 ILE A CA 1
ATOM 1557 C C . ILE A 1 188 ? -7.128 -8.350 6.754 1.00 95.31 188 ILE A C 1
ATOM 1559 O O . ILE A 1 188 ? -7.018 -9.573 6.637 1.00 95.31 188 ILE A O 1
ATOM 1563 N N . PRO A 1 189 ? -8.226 -7.681 6.355 1.00 93.81 189 PRO A N 1
ATOM 1564 C CA . PRO A 1 189 ? -9.335 -8.364 5.698 1.00 93.81 189 PRO A CA 1
ATOM 1565 C C . PRO A 1 189 ? -8.886 -8.985 4.371 1.00 93.81 189 PRO A C 1
ATOM 1567 O O . PRO A 1 189 ? -8.099 -8.382 3.636 1.00 93.81 189 PRO A O 1
ATOM 1570 N N . GLU A 1 190 ? -9.395 -10.175 4.045 1.00 92.62 190 GLU A N 1
ATOM 1571 C CA . GLU A 1 190 ? -8.912 -10.966 2.902 1.00 92.62 190 GLU A CA 1
ATOM 1572 C C . GLU A 1 190 ? -9.032 -10.235 1.562 1.00 92.62 190 GLU A C 1
ATOM 1574 O O . GLU A 1 190 ? -8.137 -10.332 0.721 1.00 92.62 190 GLU A O 1
ATOM 1579 N N . LEU A 1 191 ? -10.074 -9.415 1.394 1.00 92.50 191 LEU A N 1
ATOM 1580 C CA . LEU A 1 191 ? -10.270 -8.604 0.191 1.00 92.50 191 LEU A CA 1
ATOM 1581 C C . LEU A 1 191 ? -9.133 -7.590 -0.071 1.00 92.50 191 LEU A C 1
ATOM 1583 O O . LEU A 1 191 ? -8.947 -7.147 -1.207 1.00 92.50 191 LEU A O 1
ATOM 1587 N N . TYR A 1 192 ? -8.328 -7.272 0.950 1.00 94.56 192 TYR A N 1
ATOM 1588 C CA . TYR A 1 192 ? -7.154 -6.400 0.846 1.00 94.56 192 TYR A CA 1
ATOM 1589 C C . TYR A 1 192 ? -5.827 -7.146 0.715 1.00 94.56 192 TYR A C 1
ATOM 1591 O O . TYR A 1 192 ? -4.767 -6.521 0.725 1.00 94.56 192 TYR A O 1
ATOM 1599 N N . ILE A 1 193 ? -5.857 -8.469 0.546 1.00 95.00 193 ILE A N 1
ATOM 1600 C CA . ILE A 1 193 ? -4.661 -9.286 0.343 1.00 95.00 193 ILE A CA 1
ATOM 1601 C C . ILE A 1 193 ? -4.540 -9.625 -1.145 1.00 95.00 193 ILE A C 1
ATOM 1603 O O . ILE A 1 193 ? -5.169 -10.543 -1.670 1.00 95.00 193 ILE A O 1
ATOM 1607 N N . LYS A 1 194 ? -3.683 -8.899 -1.868 1.00 93.62 194 LYS A N 1
ATOM 1608 C CA . LYS A 1 194 ? -3.384 -9.228 -3.271 1.00 93.62 194 LYS A CA 1
ATOM 1609 C C . LYS A 1 194 ? -2.430 -10.422 -3.344 1.00 93.62 194 LYS A C 1
ATOM 1611 O O . LYS A 1 194 ? -1.299 -10.336 -2.874 1.00 93.62 194 LYS A O 1
ATOM 1616 N N . LYS A 1 195 ? -2.829 -11.497 -4.042 1.00 92.38 195 LYS A N 1
ATOM 1617 C CA . LYS A 1 195 ? -2.035 -12.736 -4.225 1.00 92.38 195 LYS A CA 1
ATOM 1618 C C . LYS A 1 195 ? -0.565 -12.482 -4.590 1.00 92.38 195 LYS A C 1
ATOM 1620 O O . LYS A 1 195 ? 0.315 -13.117 -4.015 1.00 92.38 195 LYS A O 1
ATOM 1625 N N . ARG A 1 196 ? -0.298 -11.531 -5.496 1.00 90.38 196 ARG A N 1
ATOM 1626 C CA . ARG A 1 196 ? 1.053 -11.142 -5.959 1.00 90.38 196 ARG A CA 1
ATOM 1627 C C . ARG A 1 196 ? 1.996 -10.727 -4.823 1.00 90.38 196 ARG A C 1
ATOM 1629 O O . ARG A 1 196 ? 3.197 -10.932 -4.943 1.00 90.38 196 ARG A O 1
ATOM 1636 N N . TRP A 1 197 ? 1.455 -10.157 -3.752 1.00 92.94 197 TRP A N 1
ATOM 1637 C CA . TRP A 1 197 ? 2.211 -9.661 -2.603 1.00 92.94 197 TRP A CA 1
ATOM 1638 C C . TRP A 1 197 ? 2.435 -10.704 -1.510 1.00 92.94 197 TRP A C 1
ATOM 1640 O O . TRP A 1 197 ? 3.153 -10.451 -0.545 1.00 92.94 197 TRP A O 1
ATOM 1650 N N . THR A 1 198 ? 1.834 -11.884 -1.651 1.00 92.75 198 THR A N 1
ATOM 1651 C CA . THR A 1 198 ? 1.905 -12.938 -0.638 1.00 92.75 198 THR A CA 1
ATOM 1652 C C . THR A 1 198 ? 3.113 -13.846 -0.832 1.00 92.75 198 THR A C 1
ATOM 1654 O O . THR A 1 198 ? 3.560 -14.079 -1.958 1.00 92.75 198 THR A O 1
ATOM 1657 N N . LYS A 1 199 ? 3.570 -14.486 0.251 1.00 89.56 199 LYS A N 1
ATOM 1658 C CA . LYS A 1 199 ? 4.592 -15.551 0.186 1.00 89.56 199 LYS A CA 1
ATOM 1659 C C . LYS A 1 199 ? 4.166 -16.737 -0.694 1.00 89.56 199 LYS A C 1
ATOM 1661 O O . LYS A 1 199 ? 5.003 -17.481 -1.194 1.00 89.56 199 LYS A O 1
ATOM 1666 N N . LYS A 1 200 ? 2.856 -16.919 -0.901 1.00 85.19 200 LYS A N 1
ATOM 1667 C CA . LYS A 1 200 ? 2.272 -18.001 -1.709 1.00 85.19 200 LYS A CA 1
ATOM 1668 C C . LYS A 1 200 ? 2.153 -17.660 -3.198 1.00 85.19 200 LYS A C 1
ATOM 1670 O O . LYS A 1 200 ? 1.695 -18.510 -3.957 1.00 85.19 200 LYS A O 1
ATOM 1675 N N . ALA A 1 201 ? 2.579 -16.474 -3.644 1.00 81.81 201 ALA A N 1
ATOM 1676 C CA . ALA A 1 201 ? 2.412 -16.022 -5.030 1.00 81.81 201 ALA A CA 1
ATOM 1677 C C . ALA A 1 201 ? 2.931 -17.020 -6.086 1.00 81.81 201 ALA A C 1
ATOM 1679 O O . ALA A 1 201 ? 2.371 -17.087 -7.177 1.00 81.81 201 ALA A O 1
ATOM 1680 N N . LYS A 1 202 ? 3.967 -17.807 -5.759 1.00 66.81 202 LYS A N 1
ATOM 1681 C CA . LYS A 1 202 ? 4.580 -18.786 -6.670 1.00 66.81 202 LYS A CA 1
ATOM 1682 C C . LYS A 1 202 ? 4.028 -20.210 -6.580 1.00 66.81 202 LYS A C 1
ATOM 1684 O O . LYS A 1 202 ? 4.226 -20.966 -7.524 1.00 66.81 202 LYS A O 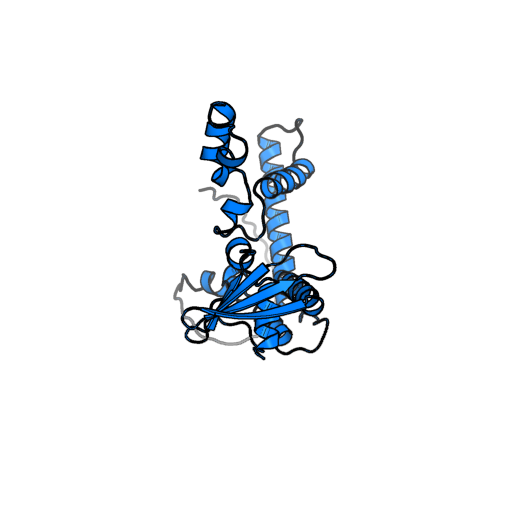1
ATOM 1689 N N . LYS A 1 203 ? 3.340 -20.589 -5.493 1.00 60.00 203 LYS A N 1
ATOM 1690 C CA . LYS A 1 203 ? 2.903 -21.986 -5.293 1.00 60.00 203 LYS A CA 1
ATOM 1691 C C . LYS A 1 203 ? 1.939 -22.464 -6.387 1.00 60.00 203 LYS A C 1
ATOM 1693 O O . LYS A 1 203 ? 2.007 -23.615 -6.776 1.00 60.00 203 LYS A O 1
ATOM 1698 N N . SER A 1 204 ? 1.160 -21.561 -6.988 1.00 46.72 204 SER A N 1
ATOM 1699 C CA . SER A 1 204 ? 0.235 -21.914 -8.074 1.00 46.72 204 SER A CA 1
ATOM 1700 C C . SER A 1 204 ? 0.864 -22.025 -9.469 1.00 46.72 204 SER A C 1
ATOM 1702 O O . SER A 1 204 ? 0.128 -22.227 -10.424 1.00 46.72 204 SER A O 1
ATOM 1704 N N . VAL A 1 205 ? 2.172 -21.795 -9.636 1.00 46.19 205 VAL A N 1
ATOM 1705 C CA . VAL A 1 205 ? 2.844 -21.976 -10.943 1.00 46.19 205 VAL A CA 1
ATOM 1706 C C . VAL A 1 205 ? 3.492 -23.364 -11.038 1.00 46.19 205 VAL A C 1
ATOM 1708 O O . VAL A 1 205 ? 3.745 -23.839 -12.135 1.00 46.19 205 VAL A O 1
ATOM 1711 N N . ALA A 1 206 ? 3.703 -24.039 -9.904 1.00 40.28 206 ALA A N 1
ATOM 1712 C CA . ALA A 1 206 ? 4.284 -25.381 -9.844 1.00 40.28 206 ALA A CA 1
ATOM 1713 C C . ALA A 1 206 ? 3.244 -26.520 -9.911 1.00 40.28 206 ALA A C 1
ATOM 1715 O O . ALA A 1 206 ? 3.627 -27.676 -10.009 1.00 40.28 206 ALA A O 1
ATOM 1716 N N . GLU A 1 207 ? 1.942 -26.214 -9.870 1.00 35.19 207 GLU A N 1
ATOM 1717 C CA . GLU A 1 207 ? 0.854 -27.214 -9.872 1.00 35.19 207 GLU A CA 1
ATOM 1718 C C . GLU A 1 207 ? 0.199 -27.408 -11.253 1.00 35.19 207 GLU A C 1
ATOM 1720 O O . GLU A 1 207 ? -0.774 -28.143 -11.384 1.00 35.19 207 GLU A O 1
ATOM 1725 N N . ALA A 1 208 ? 0.739 -26.789 -12.305 1.00 35.94 208 ALA A N 1
ATOM 1726 C CA . ALA A 1 208 ? 0.302 -27.006 -13.682 1.00 35.94 208 ALA A CA 1
ATOM 1727 C C . ALA A 1 208 ? 1.332 -27.849 -14.450 1.00 35.94 208 ALA A C 1
ATOM 1729 O O . ALA A 1 208 ? 1.950 -27.341 -15.377 1.00 35.94 208 ALA A O 1
ATOM 1730 N N . GLN A 1 209 ? 1.540 -29.096 -14.006 1.00 29.55 209 GLN A N 1
ATOM 1731 C CA . GLN A 1 209 ? 1.941 -30.270 -14.805 1.00 29.55 209 GLN A CA 1
ATOM 1732 C C . GLN A 1 209 ? 2.232 -31.461 -13.870 1.00 29.55 209 GLN A C 1
ATOM 1734 O O . GLN A 1 209 ? 3.306 -31.512 -13.271 1.00 29.55 209 GLN A O 1
ATOM 1739 N N . PRO A 1 210 ? 1.327 -32.445 -13.744 1.00 29.03 210 PRO A N 1
ATOM 1740 C CA . PRO A 1 210 ? 1.702 -33.782 -13.317 1.00 29.03 210 PRO A CA 1
ATOM 1741 C C . PRO A 1 210 ? 2.171 -34.556 -14.556 1.00 29.03 210 PRO A C 1
ATOM 1743 O O . PRO A 1 210 ? 1.364 -34.901 -15.416 1.00 29.03 210 PRO A O 1
ATOM 1746 N N . LEU A 1 211 ? 3.477 -34.799 -14.664 1.00 31.95 211 LEU A N 1
ATOM 1747 C CA . LEU A 1 211 ? 3.964 -35.979 -15.373 1.00 31.95 211 LEU A CA 1
ATOM 1748 C C . LEU A 1 211 ? 3.926 -37.113 -14.353 1.00 31.95 211 LEU A C 1
ATOM 1750 O O . LEU A 1 211 ? 4.670 -37.104 -13.371 1.00 31.95 211 LEU A O 1
ATOM 1754 N N . GLU A 1 212 ? 2.977 -38.020 -14.553 1.00 30.86 212 GLU A N 1
ATOM 1755 C CA . GLU A 1 212 ? 3.020 -39.346 -13.959 1.00 30.86 212 GLU A CA 1
ATOM 1756 C C . GLU A 1 212 ? 4.304 -40.031 -14.425 1.0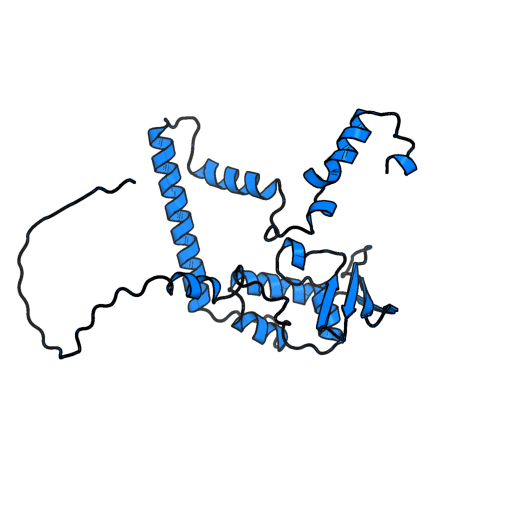0 30.86 212 GLU A C 1
ATOM 1758 O O . GLU A 1 212 ? 4.567 -40.079 -15.620 1.00 30.86 212 GLU A O 1
ATOM 1763 N N . ASP A 1 213 ? 5.098 -40.518 -13.477 1.00 28.64 213 ASP A N 1
ATOM 1764 C CA . ASP A 1 213 ? 5.731 -41.827 -13.585 1.00 28.64 213 ASP A CA 1
ATOM 1765 C C . ASP A 1 213 ? 6.091 -42.303 -12.175 1.00 28.64 213 ASP A C 1
ATOM 1767 O O . ASP A 1 213 ? 6.919 -41.742 -11.454 1.00 28.64 213 ASP A O 1
ATOM 1771 N N . SER A 1 214 ? 5.375 -43.338 -11.759 1.00 30.06 214 SER A N 1
ATOM 1772 C CA . SER A 1 214 ? 5.557 -44.076 -10.521 1.00 30.06 214 SER A CA 1
ATOM 1773 C C . SER A 1 214 ? 6.659 -45.121 -10.677 1.00 30.06 214 SER A C 1
ATOM 1775 O O . SER A 1 214 ? 6.487 -46.023 -11.489 1.00 30.06 214 SER A O 1
ATOM 1777 N N . VAL A 1 215 ? 7.685 -45.112 -9.819 1.00 29.92 215 VAL A N 1
ATOM 1778 C CA . VAL A 1 215 ? 8.275 -46.352 -9.276 1.00 29.92 215 VAL A CA 1
ATOM 1779 C C . VAL A 1 215 ? 8.708 -46.120 -7.824 1.00 29.92 215 VAL A C 1
ATOM 1781 O O . VAL A 1 215 ? 9.347 -45.128 -7.481 1.00 29.92 215 VAL A O 1
ATOM 1784 N N . SER A 1 216 ? 8.295 -47.057 -6.973 1.00 29.89 216 SER A N 1
ATOM 1785 C CA . SER A 1 216 ? 8.477 -47.115 -5.525 1.00 29.89 216 SER A CA 1
ATOM 1786 C C . SER A 1 216 ? 9.908 -47.479 -5.094 1.00 29.89 216 SER A C 1
ATOM 1788 O O . SER A 1 216 ? 10.545 -48.338 -5.691 1.00 29.89 216 SER A O 1
ATOM 1790 N N . SER A 1 217 ? 10.334 -46.825 -4.009 1.00 26.48 217 SER A N 1
ATOM 1791 C CA . SER A 1 217 ? 11.324 -47.172 -2.971 1.00 26.48 217 SER A CA 1
ATOM 1792 C C . SER A 1 217 ? 12.105 -48.495 -3.080 1.00 26.48 217 SER A C 1
ATOM 1794 O O . SER A 1 217 ? 11.486 -49.558 -3.119 1.00 26.48 217 SER A O 1
ATOM 1796 N N . SER A 1 218 ? 13.443 -48.437 -2.930 1.00 28.12 218 SER A N 1
ATOM 1797 C CA . SER A 1 218 ? 14.207 -49.158 -1.878 1.00 28.12 218 SER A CA 1
ATOM 1798 C C . SER A 1 218 ? 15.723 -48.853 -1.882 1.00 28.12 218 SER A C 1
ATOM 1800 O O . SER A 1 218 ? 16.399 -49.058 -2.878 1.00 28.12 218 SER A O 1
ATOM 1802 N N . GLN A 1 219 ? 16.207 -48.452 -0.697 1.00 27.81 21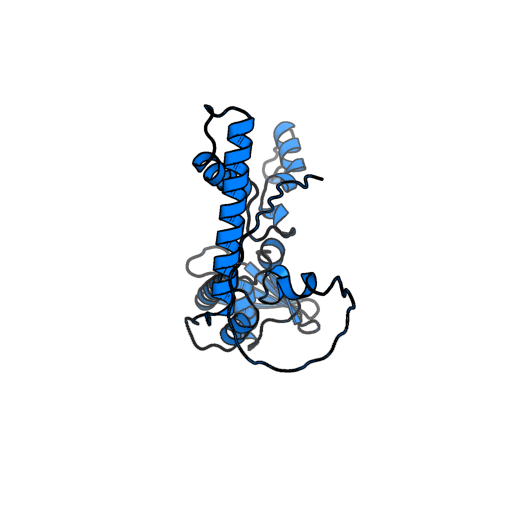9 GLN A N 1
ATOM 1803 C CA . GLN A 1 219 ? 17.508 -48.718 -0.043 1.00 27.81 219 GLN A CA 1
ATOM 1804 C C . GLN A 1 219 ? 18.856 -48.189 -0.590 1.00 27.81 219 GLN A C 1
ATOM 1806 O O . GLN A 1 219 ? 19.283 -48.432 -1.711 1.00 27.81 219 GLN A O 1
ATOM 1811 N N . CYS A 1 220 ? 19.566 -47.535 0.339 1.00 26.70 220 CYS A N 1
ATOM 1812 C CA . CYS A 1 220 ? 20.982 -47.167 0.334 1.00 26.70 220 CYS A CA 1
ATOM 1813 C C . CYS A 1 220 ? 21.907 -48.395 0.429 1.00 26.70 220 CYS A C 1
ATOM 1815 O O . CYS A 1 220 ? 21.610 -49.238 1.267 1.00 26.70 220 CYS A O 1
ATOM 1817 N N . VAL A 1 221 ? 23.049 -48.406 -0.282 1.00 27.88 221 VAL A N 1
ATOM 1818 C CA . VAL A 1 221 ? 24.435 -48.680 0.201 1.00 27.88 221 VAL A CA 1
ATOM 1819 C C . VAL A 1 221 ? 25.435 -48.187 -0.876 1.00 27.88 221 VAL A C 1
ATOM 1821 O O . VAL A 1 221 ? 25.143 -48.233 -2.067 1.00 27.88 221 VAL A O 1
ATOM 1824 N N . ASN A 1 222 ? 26.582 -47.669 -0.420 1.00 27.02 222 ASN A N 1
ATOM 1825 C CA . ASN A 1 222 ? 27.745 -47.160 -1.167 1.00 27.02 222 ASN A CA 1
ATOM 1826 C C . ASN A 1 222 ? 28.434 -48.202 -2.076 1.00 27.02 222 ASN A C 1
ATOM 1828 O O . ASN A 1 222 ? 28.504 -49.360 -1.688 1.00 27.02 222 ASN A O 1
ATOM 1832 N N . GLU A 1 223 ? 29.076 -47.767 -3.171 1.00 26.12 223 GLU A N 1
ATOM 1833 C CA . GLU A 1 223 ? 30.543 -47.821 -3.383 1.00 26.12 223 GLU A CA 1
ATOM 1834 C C . GLU A 1 223 ? 30.961 -47.323 -4.785 1.00 26.12 223 GLU A C 1
ATOM 1836 O O . GLU A 1 223 ? 30.152 -47.205 -5.701 1.00 26.12 223 GLU A O 1
ATOM 1841 N N . ASN A 1 224 ? 32.237 -46.941 -4.873 1.00 25.14 224 ASN A N 1
ATOM 1842 C CA . ASN A 1 224 ? 32.945 -46.239 -5.949 1.00 25.14 224 ASN A CA 1
ATOM 1843 C C . ASN A 1 224 ? 32.956 -46.958 -7.312 1.00 25.14 224 ASN A C 1
ATOM 1845 O O . ASN A 1 224 ? 33.075 -48.174 -7.346 1.00 25.14 224 ASN A O 1
ATOM 1849 N N . GLU A 1 225 ? 33.024 -46.199 -8.416 1.00 27.50 225 GLU A N 1
ATOM 1850 C CA . GLU A 1 225 ? 34.173 -46.224 -9.347 1.00 27.50 225 GLU A CA 1
ATOM 1851 C C . GLU A 1 225 ? 34.032 -45.219 -10.506 1.00 27.50 225 GLU A C 1
ATOM 1853 O O . GLU A 1 225 ? 32.949 -44.903 -10.996 1.00 27.50 225 GLU A O 1
ATOM 1858 N N . GLU A 1 226 ? 35.186 -44.700 -10.922 1.00 26.53 226 GLU A N 1
ATOM 1859 C CA . GLU A 1 226 ? 35.408 -43.781 -12.033 1.00 26.53 226 GLU A CA 1
ATOM 1860 C C . GLU A 1 226 ? 34.974 -44.362 -13.390 1.00 26.53 226 GLU A C 1
ATOM 1862 O O . GLU A 1 226 ? 35.269 -45.516 -13.698 1.00 26.53 226 GLU A O 1
ATOM 1867 N N . LYS A 1 227 ? 34.442 -43.508 -14.279 1.00 28.45 227 LYS A N 1
ATOM 1868 C CA . LYS A 1 227 ? 34.957 -43.352 -15.655 1.00 28.45 227 LYS A CA 1
ATOM 1869 C C . LYS A 1 227 ? 34.337 -42.155 -16.381 1.00 28.45 227 LYS A C 1
ATOM 1871 O O . LYS A 1 227 ? 33.133 -41.924 -16.366 1.00 28.45 227 LYS A O 1
ATOM 1876 N N . LYS A 1 228 ? 35.239 -41.408 -17.021 1.00 26.12 228 LYS A N 1
ATOM 1877 C CA . LYS A 1 228 ? 35.030 -40.339 -18.006 1.00 26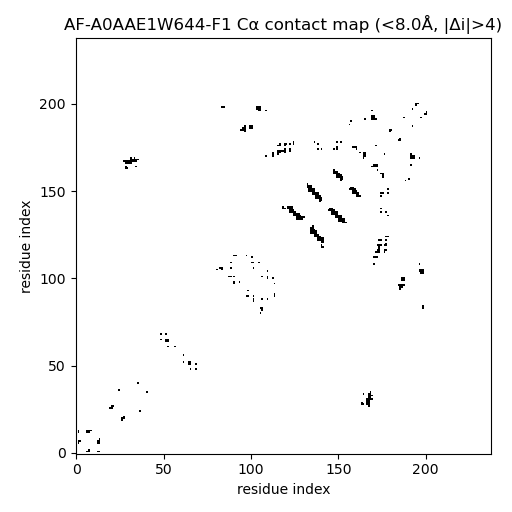.12 228 LYS A CA 1
ATOM 1878 C C . LYS A 1 228 ? 34.107 -40.776 -19.149 1.00 26.12 228 LYS A C 1
ATOM 1880 O O . LYS A 1 228 ? 34.134 -41.948 -19.509 1.00 26.12 228 LYS A O 1
ATOM 1885 N N . ASN A 1 229 ? 33.387 -39.801 -19.717 1.00 26.55 229 ASN A N 1
ATOM 1886 C CA . ASN A 1 229 ? 33.135 -39.528 -21.151 1.00 26.55 229 ASN A CA 1
ATOM 1887 C C . ASN A 1 229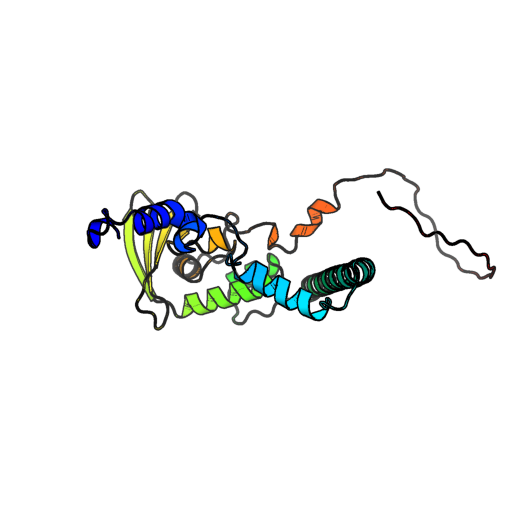 ? 31.927 -38.568 -21.217 1.00 26.55 229 ASN A C 1
ATOM 1889 O O . ASN A 1 229 ? 30.807 -38.945 -20.897 1.00 26.55 229 ASN A O 1
ATOM 1893 N N . ASP A 1 230 ? 32.155 -37.257 -21.282 1.00 24.72 230 ASP A N 1
ATOM 1894 C CA . ASP A 1 230 ? 32.204 -36.475 -22.530 1.00 24.72 230 ASP A CA 1
ATOM 1895 C C . ASP A 1 230 ? 30.900 -36.552 -23.334 1.00 24.72 230 ASP A C 1
ATOM 1897 O O . ASP A 1 230 ? 30.773 -37.462 -24.134 1.00 24.72 230 ASP A O 1
ATOM 1901 N N . TRP A 1 231 ? 29.964 -35.616 -23.109 1.00 24.59 231 TRP A N 1
ATOM 1902 C CA . TRP A 1 231 ? 28.987 -35.136 -24.103 1.00 24.59 231 TRP A CA 1
ATOM 1903 C C . TRP A 1 231 ? 28.459 -33.745 -23.703 1.00 24.59 231 TRP A C 1
ATOM 1905 O O . TRP A 1 231 ? 27.756 -33.573 -22.708 1.00 24.59 231 TRP A O 1
ATOM 1915 N N . SER A 1 232 ? 28.805 -32.746 -24.516 1.00 27.53 232 SER A N 1
ATOM 1916 C CA . SER A 1 232 ? 28.142 -31.436 -24.612 1.00 27.53 232 SER A CA 1
ATOM 1917 C C . SER A 1 232 ? 26.777 -31.602 -25.302 1.00 27.53 232 SER A C 1
ATOM 1919 O O . SER A 1 232 ? 26.656 -32.480 -26.160 1.00 27.53 232 SER A O 1
ATOM 1921 N N . PRO A 1 233 ? 25.749 -30.788 -24.992 1.00 28.22 233 PRO A N 1
ATOM 1922 C CA . PRO A 1 233 ? 25.243 -29.924 -26.066 1.00 28.22 233 PRO A CA 1
ATOM 1923 C C . PRO A 1 233 ? 24.663 -28.572 -25.606 1.00 28.22 233 PRO A C 1
ATOM 1925 O O . PRO A 1 233 ? 23.677 -28.478 -24.874 1.00 28.22 233 PRO A O 1
ATOM 1928 N N . LEU A 1 234 ? 25.209 -27.508 -26.195 1.00 23.97 234 LEU A N 1
ATOM 1929 C CA . LEU A 1 234 ? 24.439 -26.330 -26.589 1.00 23.97 234 LEU A CA 1
ATOM 1930 C C . LEU A 1 234 ? 23.347 -26.748 -27.585 1.00 23.97 234 LEU A C 1
ATOM 1932 O O . LEU A 1 234 ? 23.665 -27.435 -28.550 1.00 23.97 234 LEU A O 1
ATOM 1936 N N . GLN A 1 235 ? 22.119 -26.261 -27.373 1.00 25.16 235 GLN A N 1
ATOM 1937 C CA . GLN A 1 235 ? 21.136 -25.778 -28.365 1.00 25.16 235 GLN A CA 1
ATOM 1938 C C . GLN A 1 235 ? 19.701 -26.112 -27.936 1.00 25.16 235 GLN A C 1
ATOM 1940 O O . GLN A 1 235 ? 19.287 -27.267 -27.964 1.00 25.16 235 GLN A O 1
ATOM 1945 N N . ARG A 1 236 ? 18.910 -25.071 -27.646 1.00 23.83 236 ARG A N 1
ATOM 1946 C CA . ARG A 1 236 ? 17.522 -24.941 -28.125 1.00 23.83 236 ARG A CA 1
ATOM 1947 C C . ARG A 1 236 ? 17.037 -23.505 -27.926 1.00 23.83 236 ARG A C 1
ATOM 1949 O O . ARG A 1 236 ? 16.627 -23.103 -26.844 1.00 23.83 236 ARG A O 1
ATOM 1956 N N . ILE A 1 237 ? 17.145 -22.752 -29.015 1.00 25.36 237 ILE A N 1
ATOM 1957 C CA . ILE A 1 237 ? 16.291 -21.615 -29.350 1.00 25.36 237 ILE A CA 1
ATOM 1958 C C . ILE A 1 237 ? 15.124 -22.220 -30.134 1.00 25.36 237 ILE A C 1
ATOM 1960 O O . ILE A 1 237 ? 15.384 -22.779 -31.197 1.00 25.36 237 ILE A O 1
ATOM 1964 N N . VAL A 1 238 ? 13.911 -22.167 -29.580 1.00 34.81 238 VAL A N 1
ATOM 1965 C CA . VAL A 1 238 ? 12.673 -21.588 -30.151 1.00 34.81 238 VAL A CA 1
ATOM 1966 C C . VAL A 1 238 ? 11.767 -21.272 -28.965 1.00 34.81 238 VAL A C 1
ATOM 1968 O O . VAL A 1 238 ? 11.613 -22.169 -28.107 1.00 34.81 238 VAL A O 1
#

Radius of gyration: 25.99 Å; Cα contacts (8 Å, |Δi|>4): 241; chains: 1; bounding box: 62×80×51 Å

Sequence (238 aa):
MLDKYELKTNEWLERMFKLKEKWALVYGRQSFCADMTTTQRSESMNSVLKRYVSYKHNLLQFFHHFDRLIDERRYQKLKADLRTCHSTPVASFPVEILKHAASVYTLEVFELFQDELRKAYDSQIELCGEIGGAFEYKIIPFRKHYQHTVMYDTSQGNVSCSCKKFEFAGVLCSHTLKVLSSRNIVKIPELYIKKRWTKKAKKSVAEAQPLEDSVSSSQCVNENEEKKNDWSPLQRIV

pLDDT: mean 80.06, std 22.17, range [23.83, 97.75]

Solvent-accessible surface area (backbone atoms only — not comparable to full-atom values): 14432 Å² total; per-residue (Å²): 104,48,78,82,67,68,44,71,84,39,65,67,58,47,53,53,58,74,47,36,61,82,74,39,63,86,64,43,28,77,45,74,45,68,71,55,50,86,61,57,54,56,51,54,51,49,58,57,45,57,76,60,50,59,94,85,52,52,74,70,56,43,51,58,36,48,53,52,52,51,52,51,51,52,50,54,49,50,54,53,51,50,47,41,74,77,47,80,72,83,71,95,60,101,45,60,40,53,56,46,39,54,74,44,29,28,54,73,52,33,52,56,46,51,54,24,48,54,51,15,66,62,30,48,80,44,81,78,49,73,58,94,75,20,37,37,30,42,29,34,46,63,99,50,98,58,74,38,50,33,42,38,28,72,88,76,72,46,71,49,48,74,78,30,42,38,47,14,40,49,45,69,41,24,64,54,47,36,52,37,52,78,67,69,52,47,56,79,59,70,94,62,60,47,59,84,49,27,68,62,52,61,64,76,68,72,73,80,68,86,78,87,80,88,82,82,88,84,86,90,82,89,84,90,83,90,79,91,80,91,78,86,80,92,85,85,90,131

Mean predicted aligned error: 12.6 Å